Protein AF-A0A1E5Q5H1-F1 (afdb_monomer_lite)

Foldseek 3Di:
DDDDDDDDDDPPPPPPPPDDDQAFLVRLLVVLLVQLLVCLVPVLDPVSNVVSLVVSLVSVVCCVVPPPPPVSLQDADPQQDHSLLSCLLQLSLSSNLSSLVDPVCLVCQQPATPLNAGSLLSLLLNCLLLVCQLAVCLLVDCVSCVSSNSSVSVCVVPVSSVSNNVSSVVSPYDDPLQVSLVVSCVRSVRHDPVLNVCSNVDPRSNVSSNVSSVVSVVVSVVVVVVD

Structure (mmCIF, N/CA/C/O backbone):
data_AF-A0A1E5Q5H1-F1
#
_entry.id   AF-A0A1E5Q5H1-F1
#
loop_
_atom_site.group_PDB
_atom_site.id
_atom_site.type_symbol
_atom_site.label_atom_id
_atom_site.label_alt_id
_atom_site.label_comp_id
_atom_site.label_asym_id
_atom_site.label_entity_id
_atom_site.label_seq_id
_atom_site.pdbx_PDB_ins_code
_atom_site.Cartn_x
_atom_site.Cartn_y
_atom_site.Cartn_z
_atom_site.occupancy
_atom_site.B_iso_or_equiv
_atom_site.auth_seq_id
_atom_site.auth_comp_id
_atom_site.auth_asym_id
_atom_site.auth_atom_id
_atom_site.pdbx_PDB_model_num
ATOM 1 N N . MET A 1 1 ? 83.488 -9.729 -8.420 1.00 44.00 1 MET A N 1
ATOM 2 C CA . MET A 1 1 ? 82.772 -9.866 -9.711 1.00 44.00 1 MET A CA 1
ATOM 3 C C . MET A 1 1 ? 82.188 -11.265 -9.713 1.00 44.00 1 MET A C 1
ATOM 5 O O . MET A 1 1 ? 82.963 -12.197 -9.646 1.00 44.00 1 MET A O 1
ATOM 9 N N . VAL A 1 2 ? 80.885 -11.489 -9.589 1.00 39.38 2 VAL A N 1
ATOM 10 C CA . VAL A 1 2 ? 79.785 -10.956 -10.404 1.00 39.38 2 VAL A CA 1
ATOM 11 C C . VAL A 1 2 ? 78.562 -10.699 -9.509 1.00 39.38 2 VAL A C 1
ATOM 13 O O . VAL A 1 2 ? 78.217 -11.535 -8.680 1.00 39.38 2 VAL A O 1
ATOM 16 N N . LEU A 1 3 ? 77.952 -9.519 -9.666 1.00 38.62 3 LEU A N 1
ATOM 17 C CA . LEU A 1 3 ? 76.656 -9.149 -9.091 1.00 38.62 3 LEU A CA 1
ATOM 18 C C . LEU A 1 3 ? 75.540 -9.953 -9.780 1.00 38.62 3 LEU A C 1
ATOM 20 O O . LEU A 1 3 ? 75.454 -9.930 -11.005 1.00 38.62 3 LEU A O 1
ATOM 24 N N . GLY A 1 4 ? 74.657 -10.582 -9.004 1.00 37.59 4 GLY A N 1
ATOM 25 C CA . GLY A 1 4 ? 73.379 -11.124 -9.476 1.00 37.59 4 GLY A CA 1
ATOM 26 C C . GLY A 1 4 ? 72.229 -10.450 -8.731 1.00 37.59 4 GLY A C 1
ATOM 27 O O . GLY A 1 4 ? 72.140 -10.565 -7.512 1.00 37.59 4 GLY A O 1
ATOM 28 N N . LEU A 1 5 ? 71.412 -9.692 -9.466 1.00 38.53 5 LEU A N 1
ATOM 29 C CA . LEU A 1 5 ? 70.324 -8.844 -8.978 1.00 38.53 5 LEU A CA 1
ATOM 30 C C . LEU A 1 5 ? 69.224 -9.625 -8.237 1.00 38.53 5 LEU A C 1
ATOM 32 O O . LEU A 1 5 ? 68.731 -10.643 -8.717 1.00 38.53 5 LEU A O 1
ATOM 36 N N . ILE A 1 6 ? 68.773 -9.055 -7.119 1.00 41.78 6 ILE A N 1
ATOM 37 C CA . ILE A 1 6 ? 67.544 -9.423 -6.411 1.00 41.78 6 ILE A CA 1
ATOM 38 C C . ILE A 1 6 ? 66.359 -8.796 -7.162 1.00 41.78 6 ILE A C 1
ATOM 40 O O . ILE A 1 6 ? 66.211 -7.575 -7.181 1.00 41.78 6 ILE A O 1
ATOM 44 N N . LEU A 1 7 ? 65.508 -9.622 -7.774 1.00 39.81 7 LEU A N 1
ATOM 45 C CA . LEU A 1 7 ? 64.200 -9.213 -8.293 1.00 39.81 7 LEU A CA 1
ATOM 46 C C . LEU A 1 7 ? 63.165 -9.341 -7.170 1.00 39.81 7 LEU A C 1
ATOM 48 O O . LEU A 1 7 ? 62.700 -10.433 -6.851 1.00 39.81 7 LEU A O 1
ATOM 52 N N . ILE A 1 8 ? 62.826 -8.209 -6.554 1.00 44.19 8 ILE A N 1
ATOM 53 C CA . ILE A 1 8 ? 61.715 -8.091 -5.608 1.00 44.19 8 ILE A CA 1
ATOM 54 C C . ILE A 1 8 ? 60.439 -7.966 -6.448 1.00 44.19 8 ILE A C 1
ATOM 56 O O . ILE A 1 8 ? 60.115 -6.891 -6.948 1.00 44.19 8 ILE A O 1
ATOM 60 N N . GLY A 1 9 ? 59.742 -9.082 -6.659 1.00 39.25 9 GLY A N 1
ATOM 61 C CA . GLY A 1 9 ? 58.407 -9.086 -7.253 1.00 39.25 9 GLY A CA 1
ATOM 62 C C . GLY A 1 9 ? 57.405 -8.494 -6.267 1.00 39.25 9 GLY A C 1
ATOM 63 O O . GLY A 1 9 ? 57.049 -9.135 -5.281 1.00 39.25 9 GLY A O 1
ATOM 64 N N . GLY A 1 10 ? 56.976 -7.257 -6.514 1.00 38.34 10 GLY A N 1
ATOM 65 C CA . GLY A 1 10 ? 55.888 -6.626 -5.779 1.00 38.34 10 GLY A CA 1
ATOM 66 C C . GLY A 1 10 ? 54.567 -7.329 -6.082 1.00 38.34 10 GLY A C 1
ATOM 67 O O . GLY A 1 10 ? 54.053 -7.240 -7.192 1.00 38.34 10 GLY A O 1
ATOM 68 N N . LEU A 1 11 ? 54.003 -8.010 -5.086 1.00 42.09 11 LEU A N 1
ATOM 69 C CA . LEU A 1 11 ? 52.588 -8.371 -5.066 1.00 42.09 11 LEU A CA 1
ATOM 70 C C . LEU A 1 11 ? 51.792 -7.098 -4.759 1.00 42.09 11 LEU A C 1
ATOM 72 O O . LEU A 1 11 ? 51.516 -6.787 -3.601 1.00 42.09 11 LEU A O 1
ATOM 76 N N . SER A 1 12 ? 51.437 -6.336 -5.792 1.00 46.81 12 SER A N 1
ATOM 77 C CA . SER A 1 12 ? 50.371 -5.340 -5.693 1.00 46.81 12 SER A CA 1
ATOM 78 C C . SER A 1 12 ? 49.039 -6.085 -5.634 1.00 46.81 12 SER A C 1
ATOM 80 O O . SER A 1 12 ? 48.390 -6.325 -6.650 1.00 46.81 12 SER A O 1
ATOM 82 N N . GLY A 1 13 ? 48.660 -6.516 -4.432 1.00 43.09 13 GLY A N 1
ATOM 83 C CA . GLY A 1 13 ? 47.292 -6.917 -4.144 1.00 43.09 13 GLY A CA 1
ATOM 84 C C . GLY A 1 13 ? 46.409 -5.677 -4.172 1.00 43.09 13 GLY A C 1
ATOM 85 O O . GLY A 1 13 ? 46.281 -4.989 -3.161 1.00 43.09 13 GLY A O 1
ATOM 86 N N . GLU A 1 14 ? 45.823 -5.369 -5.326 1.00 45.34 14 GLU A N 1
ATOM 87 C CA . GLU A 1 14 ? 44.660 -4.491 -5.381 1.00 45.34 14 GLU A CA 1
ATOM 88 C C . GLU A 1 14 ? 43.537 -5.180 -4.603 1.00 45.34 14 GLU A C 1
ATOM 90 O O . GLU A 1 14 ? 42.917 -6.139 -5.064 1.00 45.34 14 GLU A O 1
ATOM 95 N N . VAL A 1 15 ? 43.292 -4.715 -3.378 1.00 44.41 15 VAL A N 1
ATOM 96 C CA . VAL A 1 15 ? 42.061 -5.026 -2.658 1.00 44.41 15 VAL A CA 1
ATOM 97 C C . VAL A 1 15 ? 40.950 -4.318 -3.420 1.00 44.41 15 VAL A C 1
ATOM 99 O O . VAL A 1 15 ? 40.660 -3.145 -3.187 1.00 44.41 15 VAL A O 1
ATOM 102 N N . GLN A 1 16 ? 40.363 -5.021 -4.384 1.00 46.78 16 GLN A N 1
ATOM 103 C CA . GLN A 1 16 ? 39.146 -4.593 -5.049 1.00 46.78 16 GLN A CA 1
ATOM 104 C C . GLN A 1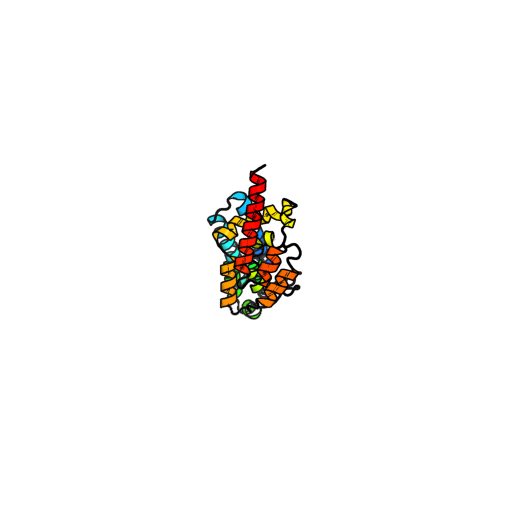 16 ? 38.064 -4.541 -3.967 1.00 46.78 16 GLN A C 1
ATOM 106 O O . GLN A 1 16 ? 37.547 -5.567 -3.522 1.00 46.78 16 GLN A O 1
ATOM 111 N N . ALA A 1 17 ? 37.783 -3.339 -3.464 1.00 49.69 17 ALA A N 1
ATOM 112 C CA . ALA A 1 17 ? 36.656 -3.110 -2.581 1.00 49.69 17 ALA A CA 1
ATOM 113 C C . ALA A 1 17 ? 35.400 -3.507 -3.362 1.00 49.69 17 ALA A C 1
ATOM 115 O O . ALA A 1 17 ? 34.970 -2.780 -4.255 1.00 49.69 17 ALA A O 1
ATOM 116 N N . SER A 1 18 ? 34.858 -4.695 -3.077 1.00 53.53 18 SER A N 1
ATOM 117 C CA . SER A 1 18 ? 33.610 -5.162 -3.673 1.00 53.53 18 SER A CA 1
ATOM 118 C C . SER A 1 18 ? 32.556 -4.089 -3.431 1.00 53.53 18 SER A C 1
ATOM 120 O O . SER A 1 18 ? 32.158 -3.861 -2.285 1.00 53.53 18 SER A O 1
ATOM 122 N N . ALA A 1 19 ? 32.121 -3.413 -4.495 1.00 71.50 19 ALA A N 1
ATOM 123 C CA . ALA A 1 19 ? 31.011 -2.481 -4.413 1.00 71.50 19 ALA A CA 1
ATOM 124 C C . ALA A 1 19 ? 29.821 -3.213 -3.776 1.00 71.50 19 ALA A C 1
ATOM 126 O O . ALA A 1 19 ? 29.546 -4.374 -4.093 1.00 71.50 19 ALA A O 1
ATOM 127 N N . LYS A 1 20 ? 29.154 -2.566 -2.817 1.00 77.12 20 LYS A N 1
ATOM 128 C CA . LYS A 1 20 ? 27.985 -3.155 -2.163 1.00 77.12 20 LYS A CA 1
ATOM 129 C C . LYS A 1 20 ? 26.936 -3.470 -3.242 1.00 77.12 20 LYS A C 1
ATOM 131 O O . LYS A 1 20 ? 26.654 -2.579 -4.045 1.00 77.12 20 LYS A O 1
ATOM 136 N N . PRO A 1 21 ? 26.350 -4.681 -3.264 1.00 87.75 21 PRO A N 1
ATOM 137 C CA . PRO A 1 21 ? 25.367 -5.032 -4.280 1.00 87.75 21 PRO A CA 1
ATOM 138 C C . PRO A 1 21 ? 24.157 -4.095 -4.209 1.00 87.75 21 PRO A C 1
ATOM 140 O O . PRO A 1 21 ? 23.728 -3.698 -3.117 1.00 87.75 21 PRO A O 1
ATOM 143 N N . LEU A 1 22 ? 23.621 -3.743 -5.381 1.00 94.00 22 LEU A N 1
ATOM 144 C CA . LEU A 1 22 ? 22.401 -2.947 -5.495 1.00 94.00 22 LEU A CA 1
ATOM 145 C C . LEU A 1 22 ? 21.226 -3.699 -4.861 1.00 94.00 22 LEU A C 1
ATOM 147 O O . LEU A 1 22 ? 21.114 -4.920 -4.971 1.00 94.00 22 LEU A O 1
ATOM 151 N N . LYS A 1 23 ? 20.343 -2.958 -4.189 1.00 97.12 23 LYS A N 1
ATOM 152 C CA . LYS A 1 23 ? 19.114 -3.521 -3.626 1.00 97.12 23 LYS A CA 1
ATOM 153 C C . LYS A 1 23 ? 18.104 -3.728 -4.747 1.00 97.12 23 LYS A C 1
ATOM 155 O O . LYS A 1 23 ? 17.905 -2.821 -5.548 1.00 97.12 23 LYS A O 1
ATOM 160 N N . THR A 1 24 ? 17.423 -4.868 -4.765 1.00 98.25 24 THR A N 1
ATOM 161 C CA . THR A 1 24 ? 16.320 -5.090 -5.711 1.00 98.25 24 THR A CA 1
ATOM 162 C C . THR A 1 24 ? 15.116 -4.199 -5.372 1.00 98.25 24 THR A C 1
ATOM 164 O O . THR A 1 24 ? 14.965 -3.786 -4.215 1.00 98.25 24 THR A O 1
ATOM 167 N N . PRO A 1 25 ? 14.201 -3.940 -6.322 1.00 98.69 25 PRO A N 1
ATOM 168 C CA . PRO A 1 25 ? 12.981 -3.178 -6.052 1.00 98.69 25 PRO A CA 1
ATOM 169 C C . PRO A 1 25 ? 12.153 -3.719 -4.869 1.00 98.69 25 PRO A C 1
ATOM 171 O O . PRO A 1 25 ? 11.746 -2.936 -4.007 1.00 98.69 25 PRO A O 1
ATOM 174 N N . HIS A 1 26 ? 11.980 -5.044 -4.732 1.00 98.62 26 HIS A N 1
ATOM 175 C CA . HIS A 1 26 ? 11.321 -5.634 -3.550 1.00 98.62 26 HIS A CA 1
ATOM 176 C C . HIS A 1 26 ? 12.056 -5.315 -2.248 1.00 98.62 26 HIS A C 1
ATOM 178 O O . HIS A 1 26 ? 11.421 -4.980 -1.247 1.00 98.62 26 HIS A O 1
ATOM 184 N N . GLN A 1 27 ? 13.391 -5.391 -2.243 1.00 98.56 27 GLN A N 1
ATOM 185 C CA . GLN A 1 27 ? 14.191 -5.074 -1.058 1.00 98.56 27 GLN A CA 1
ATOM 186 C C . GLN A 1 27 ? 14.060 -3.600 -0.669 1.00 98.56 27 GLN A C 1
ATOM 188 O O . GLN A 1 27 ? 13.943 -3.297 0.518 1.00 98.56 27 GLN A O 1
ATOM 193 N N . ILE A 1 28 ? 14.048 -2.691 -1.646 1.00 98.81 28 ILE A N 1
ATOM 194 C CA . ILE A 1 28 ? 13.882 -1.249 -1.426 1.00 98.81 28 ILE A CA 1
ATOM 195 C C . ILE A 1 28 ? 12.523 -0.965 -0.779 1.00 98.81 28 ILE A C 1
ATOM 197 O O . ILE A 1 28 ? 12.462 -0.338 0.281 1.00 98.81 28 ILE A O 1
ATOM 201 N N . ILE A 1 29 ? 11.438 -1.491 -1.355 1.00 98.81 29 ILE A N 1
ATOM 202 C CA . ILE A 1 29 ? 10.073 -1.302 -0.838 1.00 98.81 29 ILE A CA 1
ATOM 203 C C . ILE A 1 29 ? 9.925 -1.918 0.559 1.00 98.81 29 ILE A C 1
ATOM 205 O O . ILE A 1 29 ? 9.383 -1.290 1.475 1.00 98.81 29 ILE A O 1
ATOM 209 N N . GLY A 1 30 ? 10.456 -3.127 0.759 1.00 98.50 30 GLY A N 1
ATOM 210 C CA . GLY A 1 30 ? 10.442 -3.808 2.052 1.00 98.50 30 GLY A CA 1
ATOM 211 C C . GLY A 1 30 ? 11.202 -3.042 3.138 1.00 98.50 30 GLY A C 1
ATOM 212 O O . GLY A 1 30 ? 10.719 -2.930 4.266 1.00 98.50 30 GLY A O 1
ATOM 213 N N . GLN A 1 31 ? 12.362 -2.469 2.807 1.00 98.56 31 GLN A N 1
ATOM 214 C CA . GLN A 1 31 ? 13.139 -1.640 3.733 1.00 98.56 31 GLN A CA 1
ATOM 215 C C . GLN A 1 31 ? 12.442 -0.315 4.042 1.00 98.56 31 GLN A C 1
ATOM 217 O O . GLN A 1 31 ? 12.420 0.088 5.208 1.00 98.56 31 GLN A O 1
ATOM 222 N N . LEU A 1 32 ? 11.825 0.330 3.045 1.00 98.69 32 LEU A N 1
ATOM 223 C CA . LEU A 1 32 ? 11.030 1.538 3.264 1.00 98.69 32 LEU A CA 1
ATOM 224 C C . LEU A 1 32 ? 9.899 1.263 4.258 1.00 98.69 32 LEU A C 1
ATOM 226 O O . LEU A 1 32 ? 9.790 1.975 5.252 1.00 98.69 32 LEU A O 1
ATOM 230 N N . ARG A 1 33 ? 9.130 0.180 4.076 1.00 97.88 33 ARG A N 1
ATOM 231 C CA . ARG A 1 33 ? 8.084 -0.239 5.029 1.00 97.88 33 ARG A CA 1
ATOM 232 C C . ARG A 1 33 ? 8.608 -0.323 6.462 1.00 97.88 33 ARG A C 1
ATOM 234 O O . ARG A 1 33 ? 8.005 0.248 7.368 1.00 97.88 33 ARG A O 1
ATOM 241 N N . LEU A 1 34 ? 9.731 -1.010 6.674 1.00 97.81 34 LEU A N 1
ATOM 242 C CA . LEU A 1 34 ? 10.333 -1.136 8.005 1.00 97.81 34 LEU A CA 1
ATOM 243 C C . LEU A 1 34 ? 10.754 0.225 8.572 1.00 97.81 34 LEU A C 1
ATOM 245 O O . LEU A 1 34 ? 10.557 0.485 9.761 1.00 97.81 34 LEU A O 1
ATOM 249 N N . ARG A 1 35 ? 11.301 1.109 7.730 1.00 98.25 35 ARG A N 1
ATOM 250 C CA . ARG A 1 35 ? 11.726 2.449 8.140 1.00 98.25 35 ARG A CA 1
ATOM 251 C C . ARG A 1 35 ? 10.543 3.334 8.522 1.00 98.25 35 ARG A C 1
ATOM 253 O O . ARG A 1 35 ? 10.630 4.004 9.547 1.00 98.25 35 ARG A O 1
ATOM 260 N N . ILE A 1 36 ? 9.440 3.287 7.774 1.00 98.12 36 ILE A N 1
ATOM 261 C CA . ILE A 1 36 ? 8.193 3.987 8.112 1.00 98.12 36 ILE A CA 1
ATOM 262 C C . ILE A 1 36 ? 7.674 3.522 9.478 1.00 98.12 36 ILE A C 1
ATOM 264 O O . ILE A 1 36 ? 7.416 4.348 10.349 1.00 98.12 36 ILE A O 1
ATOM 268 N N . THR A 1 37 ? 7.597 2.211 9.729 1.00 97.19 37 THR A N 1
ATOM 269 C CA . THR A 1 37 ? 7.191 1.711 11.054 1.00 97.19 37 THR A CA 1
ATOM 270 C C . THR A 1 37 ? 8.139 2.186 12.159 1.00 97.19 37 THR A C 1
ATOM 272 O O . THR A 1 37 ? 7.676 2.560 13.233 1.00 97.19 37 THR A O 1
ATOM 275 N N . ALA A 1 38 ? 9.454 2.193 11.921 1.00 97.94 38 ALA A N 1
ATOM 276 C CA . ALA A 1 38 ? 10.433 2.644 12.909 1.00 97.94 38 ALA A CA 1
ATOM 277 C C . ALA A 1 38 ? 10.287 4.137 13.243 1.00 97.94 38 ALA A C 1
ATOM 279 O O . ALA A 1 38 ? 10.270 4.481 14.419 1.00 97.94 38 ALA A O 1
ATOM 280 N N . ILE A 1 39 ? 10.130 4.999 12.232 1.00 98.25 39 ILE A N 1
ATOM 281 C CA . ILE A 1 39 ? 9.889 6.441 12.412 1.00 98.25 39 ILE A CA 1
ATOM 282 C C . ILE A 1 39 ? 8.598 6.665 13.194 1.00 98.25 39 ILE A C 1
ATOM 284 O O . ILE A 1 39 ? 8.569 7.450 14.134 1.00 98.25 39 ILE A O 1
ATOM 288 N N . GLY A 1 40 ? 7.544 5.928 12.853 1.00 97.38 40 GLY A N 1
ATOM 289 C CA . GLY A 1 40 ? 6.267 5.993 13.549 1.00 97.38 40 GLY A CA 1
ATOM 290 C C . GLY A 1 40 ? 6.330 5.617 15.036 1.00 97.38 40 GLY A C 1
ATOM 291 O O . GLY A 1 40 ? 5.587 6.167 15.842 1.00 97.38 40 GLY A O 1
ATOM 292 N N . LYS A 1 41 ? 7.255 4.726 15.423 1.00 96.44 41 LYS A N 1
ATOM 293 C CA . LYS A 1 41 ? 7.526 4.378 16.832 1.00 96.44 41 LYS A CA 1
ATOM 294 C C . LYS A 1 41 ? 8.386 5.408 17.567 1.00 96.44 41 LYS A C 1
ATOM 296 O O . LYS A 1 41 ? 8.490 5.319 18.787 1.00 96.44 41 LYS A O 1
ATOM 301 N N . THR A 1 42 ? 9.045 6.315 16.850 1.00 96.75 42 THR A N 1
ATOM 302 C CA . THR A 1 42 ? 9.977 7.286 17.430 1.00 96.75 42 THR A CA 1
ATOM 303 C C . THR A 1 42 ? 9.462 8.709 17.269 1.00 96.75 42 THR A C 1
ATOM 305 O O . THR A 1 42 ? 8.814 9.227 18.171 1.00 96.75 42 THR A O 1
ATOM 308 N N . THR A 1 43 ? 9.751 9.358 16.145 1.00 97.06 43 THR A N 1
ATOM 309 C CA . THR A 1 43 ? 9.464 10.780 15.937 1.00 97.06 43 THR A CA 1
ATOM 310 C C . THR A 1 43 ? 8.069 11.017 15.374 1.00 97.06 43 THR A C 1
ATOM 312 O O . THR A 1 43 ? 7.511 12.088 15.591 1.00 97.06 43 THR A O 1
ATOM 315 N N . ALA A 1 44 ? 7.528 10.053 14.617 1.00 96.62 44 ALA A N 1
ATOM 316 C CA . ALA A 1 44 ? 6.305 10.177 13.816 1.00 96.62 44 ALA A CA 1
ATOM 317 C C . ALA A 1 44 ? 6.252 11.463 12.957 1.00 96.62 44 ALA A C 1
ATOM 319 O O . ALA A 1 44 ? 5.176 11.935 12.575 1.00 96.62 44 ALA A O 1
ATOM 320 N N . SER A 1 45 ? 7.424 12.033 12.657 1.00 96.94 45 SER A N 1
ATOM 321 C CA . SER A 1 45 ? 7.569 13.326 12.002 1.00 96.94 45 SER A CA 1
ATOM 322 C C . SER A 1 45 ? 7.346 13.196 10.506 1.00 96.94 45 SER A C 1
ATOM 324 O O . SER A 1 45 ? 7.902 12.302 9.860 1.00 96.94 45 SER A O 1
ATOM 326 N N . ALA A 1 46 ? 6.601 14.148 9.942 1.00 96.12 46 ALA A N 1
ATOM 327 C CA . ALA A 1 46 ? 6.429 14.251 8.504 1.00 96.12 46 ALA A CA 1
ATOM 328 C C . ALA A 1 46 ? 7.797 14.270 7.793 1.00 96.12 46 ALA A C 1
ATOM 330 O O . ALA A 1 46 ? 8.062 13.436 6.931 1.00 96.12 46 ALA A O 1
ATOM 331 N N . ASN A 1 47 ? 8.717 15.121 8.241 1.00 97.56 47 ASN A N 1
ATOM 332 C CA . ASN A 1 47 ? 10.031 15.247 7.619 1.00 97.56 47 ASN A CA 1
ATOM 333 C C . ASN A 1 47 ? 10.803 13.915 7.565 1.00 97.56 47 ASN A C 1
ATOM 335 O O . ASN A 1 47 ? 11.386 13.578 6.538 1.00 97.56 47 ASN A O 1
ATOM 339 N N . ASP A 1 48 ? 10.774 13.118 8.635 1.00 98.19 48 ASP A N 1
ATOM 340 C CA . ASP A 1 48 ? 11.533 11.862 8.682 1.00 98.19 48 ASP A CA 1
ATOM 341 C C . ASP A 1 48 ? 10.968 10.810 7.724 1.00 98.19 48 ASP A C 1
ATOM 343 O O . ASP A 1 48 ? 11.722 10.060 7.095 1.00 98.19 48 ASP A O 1
ATOM 347 N N . PHE A 1 49 ? 9.642 10.768 7.573 1.00 98.12 49 PHE A N 1
ATOM 348 C CA . PHE A 1 49 ? 8.993 9.930 6.569 1.00 98.12 49 PHE A CA 1
ATOM 349 C C . PHE A 1 49 ? 9.362 10.353 5.143 1.00 98.12 49 PHE A C 1
ATOM 351 O O . PHE A 1 49 ? 9.582 9.488 4.289 1.00 98.12 49 PHE A O 1
ATOM 358 N N . ASP A 1 50 ? 9.459 11.657 4.879 1.00 97.56 50 ASP A N 1
ATOM 359 C CA . ASP A 1 50 ? 9.841 12.170 3.561 1.00 97.56 50 ASP A CA 1
ATOM 360 C C . ASP A 1 50 ? 11.303 11.844 3.252 1.00 97.56 50 ASP A C 1
ATOM 362 O O . ASP A 1 50 ? 11.600 11.367 2.158 1.00 97.56 50 ASP A O 1
ATOM 366 N N . VAL A 1 51 ? 12.202 11.990 4.233 1.00 98.44 51 VAL A N 1
ATOM 367 C CA . VAL A 1 51 ? 13.609 11.568 4.123 1.00 98.44 51 VAL A CA 1
ATOM 368 C C . VAL A 1 51 ? 13.708 10.076 3.808 1.00 98.44 51 VAL A C 1
ATOM 370 O O . VAL A 1 51 ? 14.424 9.693 2.885 1.00 98.44 51 VAL A O 1
ATOM 373 N N . ALA A 1 52 ? 12.969 9.222 4.523 1.00 98.50 52 ALA A N 1
ATOM 374 C CA . ALA A 1 52 ? 12.969 7.783 4.260 1.00 98.50 52 ALA A CA 1
ATOM 375 C C . ALA A 1 52 ? 12.427 7.442 2.864 1.00 98.50 52 ALA A C 1
ATOM 377 O O . ALA A 1 52 ? 13.002 6.607 2.167 1.00 98.50 52 ALA A O 1
ATOM 378 N N . THR A 1 53 ? 11.344 8.102 2.448 1.00 98.44 53 THR A N 1
ATOM 379 C CA . THR A 1 53 ? 10.724 7.886 1.134 1.00 98.44 53 THR A CA 1
ATOM 380 C C . THR A 1 53 ? 11.653 8.331 0.007 1.00 98.44 53 THR A C 1
ATOM 382 O O . THR A 1 53 ? 11.811 7.607 -0.972 1.00 98.44 53 THR A O 1
ATOM 385 N N . ASN A 1 54 ? 12.306 9.486 0.148 1.00 98.56 54 ASN A N 1
ATOM 386 C CA . ASN A 1 54 ? 13.251 9.987 -0.846 1.00 98.56 54 ASN A CA 1
ATOM 387 C C . ASN A 1 54 ? 14.497 9.094 -0.930 1.00 98.56 54 ASN A C 1
ATOM 389 O O . ASN A 1 54 ? 14.922 8.774 -2.030 1.00 98.56 54 ASN A O 1
ATOM 393 N N . ALA A 1 55 ? 15.012 8.591 0.197 1.00 98.62 55 ALA A N 1
ATOM 394 C CA . ALA A 1 55 ? 16.125 7.640 0.181 1.00 98.62 55 ALA A CA 1
ATOM 395 C C . ALA A 1 55 ? 15.774 6.334 -0.559 1.00 98.62 55 ALA A C 1
ATOM 397 O O . ALA A 1 55 ? 16.581 5.817 -1.325 1.00 98.62 55 ALA A O 1
ATOM 398 N N . ALA A 1 56 ? 14.558 5.810 -0.372 1.00 98.81 56 ALA A N 1
ATOM 399 C CA . ALA A 1 56 ? 14.089 4.643 -1.119 1.00 98.81 56 ALA A CA 1
ATOM 400 C C . ALA A 1 56 ? 13.904 4.943 -2.618 1.00 98.81 56 ALA A C 1
ATOM 402 O O . ALA A 1 56 ? 14.203 4.097 -3.459 1.00 98.81 56 ALA A O 1
ATOM 403 N N . LEU A 1 57 ? 13.437 6.146 -2.960 1.00 98.75 57 LEU A N 1
ATOM 404 C CA . LEU A 1 57 ? 13.331 6.597 -4.346 1.00 98.75 57 LEU A CA 1
ATOM 405 C C . LEU A 1 57 ? 14.713 6.717 -5.007 1.00 98.75 57 LEU A C 1
ATOM 407 O O . LEU A 1 57 ? 14.876 6.301 -6.151 1.00 98.75 57 LEU A O 1
ATOM 411 N N . ASP A 1 58 ? 15.707 7.235 -4.289 1.00 98.69 58 ASP A N 1
ATOM 412 C CA . ASP A 1 58 ? 17.086 7.340 -4.769 1.00 98.69 58 ASP A CA 1
ATOM 413 C C . ASP A 1 58 ? 17.713 5.958 -4.981 1.00 98.69 58 ASP A C 1
ATOM 415 O O . ASP A 1 58 ? 18.348 5.727 -6.011 1.00 98.69 58 ASP A O 1
ATOM 419 N N . ASP A 1 59 ? 17.475 5.012 -4.065 1.00 98.56 59 ASP A N 1
ATOM 420 C CA . ASP A 1 59 ? 17.888 3.615 -4.231 1.00 98.56 59 ASP A CA 1
ATOM 421 C C . ASP A 1 59 ? 17.236 2.979 -5.475 1.00 98.56 59 ASP A C 1
ATOM 423 O O . ASP A 1 59 ? 17.906 2.264 -6.222 1.00 98.56 59 ASP A O 1
ATOM 427 N N . LEU A 1 60 ? 15.951 3.253 -5.738 1.00 98.81 60 LEU A N 1
ATOM 428 C CA . LEU A 1 60 ? 15.251 2.728 -6.917 1.00 98.81 60 LEU A CA 1
ATOM 429 C C . LEU A 1 60 ? 15.788 3.342 -8.214 1.00 98.81 60 LEU A C 1
ATOM 431 O O . LEU A 1 60 ? 16.059 2.620 -9.171 1.00 98.81 60 LEU A O 1
ATOM 435 N N . LYS A 1 61 ? 16.008 4.657 -8.244 1.00 98.69 61 LYS A N 1
ATOM 436 C CA . LYS A 1 61 ? 16.632 5.342 -9.386 1.00 98.69 61 LYS A CA 1
ATOM 437 C C . LYS A 1 61 ? 18.048 4.841 -9.640 1.00 98.69 61 LYS A C 1
ATOM 439 O O . LYS A 1 61 ? 18.457 4.689 -10.791 1.00 98.69 61 LYS A O 1
ATOM 444 N N . LEU A 1 62 ? 18.799 4.564 -8.573 1.00 98.38 62 LEU A N 1
ATOM 445 C CA . LEU A 1 62 ? 20.115 3.947 -8.668 1.00 98.38 62 LEU A CA 1
ATOM 446 C C . LEU A 1 62 ? 20.026 2.540 -9.264 1.00 98.38 62 LEU A C 1
ATOM 448 O O . LEU A 1 62 ? 20.824 2.220 -10.140 1.00 98.38 62 LEU A O 1
ATOM 452 N N . PHE A 1 63 ? 19.058 1.728 -8.835 1.00 98.44 63 PHE A N 1
ATOM 453 C CA . PHE A 1 63 ? 18.816 0.415 -9.427 1.00 98.44 63 PHE A CA 1
ATOM 454 C C . PHE A 1 63 ? 18.524 0.529 -10.928 1.00 98.44 63 PHE A C 1
ATOM 456 O O . PHE A 1 63 ? 19.219 -0.083 -11.730 1.00 98.44 63 PHE A O 1
ATOM 463 N N . ILE A 1 64 ? 17.569 1.375 -11.319 1.00 98.31 64 ILE A N 1
ATOM 464 C CA . ILE A 1 64 ? 17.152 1.556 -12.720 1.00 98.31 64 ILE A CA 1
ATOM 465 C C . ILE A 1 64 ? 18.317 1.989 -13.623 1.00 98.31 64 ILE A C 1
ATOM 467 O O . ILE A 1 64 ? 18.409 1.543 -14.761 1.00 98.31 64 ILE A O 1
ATOM 471 N N . ARG A 1 65 ? 19.215 2.859 -13.141 1.00 97.56 65 ARG A N 1
ATOM 472 C CA . ARG A 1 65 ? 20.312 3.396 -13.968 1.00 97.56 65 ARG A CA 1
ATOM 473 C C . ARG A 1 65 ? 21.569 2.523 -14.013 1.00 97.56 65 ARG A C 1
ATOM 475 O O . ARG A 1 65 ? 22.397 2.740 -14.890 1.00 97.56 65 ARG A O 1
ATOM 482 N N . ALA A 1 66 ? 21.775 1.655 -13.020 1.00 97.19 66 ALA A N 1
ATOM 483 C CA . ALA A 1 66 ? 23.059 0.978 -12.801 1.00 97.19 66 ALA A CA 1
ATOM 484 C C . ALA A 1 66 ? 22.963 -0.548 -12.672 1.00 97.19 66 ALA A C 1
ATOM 486 O O . ALA A 1 66 ? 23.999 -1.200 -12.573 1.00 97.19 66 ALA A O 1
ATOM 487 N N . SER A 1 67 ? 21.757 -1.115 -12.620 1.00 96.56 67 SER A N 1
ATOM 488 C CA . SER A 1 67 ? 21.554 -2.562 -12.597 1.00 96.56 67 SER A CA 1
ATOM 489 C C . SER A 1 67 ? 21.539 -3.130 -14.013 1.00 96.56 67 SER A C 1
ATOM 491 O O . SER A 1 67 ? 20.821 -2.623 -14.872 1.00 96.56 67 SER A O 1
ATOM 493 N N . ASP A 1 68 ? 22.247 -4.240 -14.218 1.00 95.81 68 ASP A N 1
ATOM 494 C CA . ASP A 1 68 ? 22.130 -5.061 -15.430 1.00 95.81 68 ASP A CA 1
ATOM 495 C C . ASP A 1 68 ? 20.884 -5.981 -15.396 1.00 95.81 68 ASP A C 1
ATOM 497 O O . ASP A 1 68 ? 20.525 -6.587 -16.401 1.00 95.81 68 ASP A O 1
ATOM 501 N N . ASP A 1 69 ? 20.195 -6.079 -14.250 1.00 96.62 69 ASP A N 1
ATOM 502 C CA . ASP A 1 69 ? 18.989 -6.897 -14.042 1.00 96.62 69 ASP A CA 1
ATOM 503 C C . ASP A 1 69 ? 17.726 -6.022 -13.969 1.00 96.62 69 ASP A C 1
ATOM 505 O O . ASP A 1 69 ? 17.130 -5.833 -12.906 1.00 96.62 69 ASP A O 1
ATOM 509 N N . LEU A 1 70 ? 17.310 -5.442 -15.097 1.00 97.19 70 LEU A N 1
ATOM 510 C CA . LEU A 1 70 ? 16.075 -4.645 -15.151 1.00 97.19 70 LEU A CA 1
ATOM 511 C C . LEU A 1 70 ? 14.797 -5.499 -15.119 1.00 97.19 70 LEU A C 1
ATOM 513 O O . LEU A 1 70 ? 13.725 -4.973 -14.819 1.00 97.19 70 LEU A O 1
ATOM 517 N N . GLU A 1 71 ? 14.888 -6.813 -15.343 1.00 97.50 71 GLU A N 1
ATOM 518 C CA . GLU A 1 71 ? 13.755 -7.735 -15.173 1.00 97.50 71 GLU A CA 1
ATOM 519 C C . GLU A 1 71 ? 13.261 -7.773 -13.721 1.00 97.50 71 GLU A C 1
ATOM 521 O O . GLU A 1 71 ? 12.085 -8.027 -13.460 1.00 97.50 71 GLU A O 1
ATOM 526 N N . ALA A 1 72 ? 14.118 -7.445 -12.750 1.00 98.19 72 ALA A N 1
ATOM 527 C CA . ALA A 1 72 ? 13.715 -7.318 -11.352 1.00 98.19 72 ALA A CA 1
ATOM 528 C C . ALA A 1 72 ? 12.635 -6.242 -11.103 1.00 98.19 72 ALA A C 1
ATOM 530 O O . ALA A 1 72 ? 12.026 -6.244 -10.034 1.00 98.19 72 ALA A O 1
ATOM 531 N N . LEU A 1 73 ? 12.380 -5.330 -12.052 1.00 98.62 73 LEU A N 1
ATOM 532 C CA . LEU A 1 73 ? 11.295 -4.342 -11.967 1.00 98.62 73 LEU A CA 1
ATOM 533 C C . LEU A 1 73 ? 9.900 -4.962 -12.135 1.00 98.62 73 LEU A C 1
ATOM 535 O O . LEU A 1 73 ? 8.927 -4.391 -11.646 1.00 98.62 73 LEU A O 1
ATOM 539 N N . THR A 1 74 ? 9.800 -6.116 -12.798 1.00 98.62 74 THR A N 1
ATOM 540 C CA . THR A 1 74 ? 8.535 -6.830 -13.051 1.00 98.62 74 THR A CA 1
ATOM 541 C C . THR A 1 74 ? 8.523 -8.249 -12.488 1.00 98.62 74 THR A C 1
ATOM 543 O O . THR A 1 74 ? 7.469 -8.878 -12.442 1.00 98.62 74 THR A O 1
ATOM 546 N N . ARG A 1 75 ? 9.665 -8.761 -12.013 1.00 98.25 75 ARG A N 1
ATOM 547 C CA . ARG A 1 75 ? 9.772 -10.094 -11.410 1.00 98.25 75 ARG A CA 1
ATOM 548 C C . ARG A 1 75 ? 8.761 -10.272 -10.276 1.00 98.25 75 ARG A C 1
ATOM 550 O O . ARG A 1 75 ? 8.632 -9.415 -9.406 1.00 98.25 75 ARG A O 1
ATOM 557 N N . LYS A 1 76 ? 8.069 -11.406 -10.263 1.00 98.50 76 LYS A N 1
ATOM 558 C CA . LYS A 1 76 ? 7.182 -11.793 -9.163 1.00 98.50 76 LYS A CA 1
ATOM 559 C C . LYS A 1 76 ? 7.982 -12.413 -8.021 1.00 98.50 76 LYS A C 1
ATOM 561 O O . LYS A 1 76 ? 8.988 -13.079 -8.261 1.00 98.50 76 LYS A O 1
ATOM 566 N N . ASP A 1 77 ? 7.552 -12.164 -6.791 1.00 98.12 77 ASP A N 1
ATOM 567 C CA . ASP A 1 77 ? 8.025 -12.905 -5.622 1.00 98.12 77 ASP A CA 1
ATOM 568 C C . ASP A 1 77 ? 7.221 -14.199 -5.407 1.00 98.12 77 ASP A C 1
ATOM 570 O O . ASP A 1 77 ? 6.378 -14.561 -6.228 1.00 98.12 77 ASP A O 1
ATOM 574 N N . ASP A 1 78 ? 7.467 -14.880 -4.286 1.00 98.00 78 ASP A N 1
ATOM 575 C CA . ASP A 1 78 ? 6.827 -16.155 -3.929 1.00 98.00 78 ASP A CA 1
ATOM 576 C C . ASP A 1 78 ? 5.306 -16.058 -3.687 1.00 98.00 78 ASP A C 1
ATOM 578 O O . ASP A 1 78 ? 4.653 -17.082 -3.502 1.00 98.00 78 ASP A O 1
ATOM 582 N N . TRP A 1 79 ? 4.739 -14.846 -3.653 1.00 96.94 79 TRP A N 1
ATOM 583 C CA . TRP A 1 79 ? 3.293 -14.605 -3.580 1.00 96.94 79 TRP A CA 1
ATOM 584 C C . TRP A 1 79 ? 2.722 -14.086 -4.906 1.00 96.94 79 TRP A C 1
ATOM 586 O O . TRP A 1 79 ? 1.608 -13.553 -4.935 1.00 96.94 79 TRP A O 1
ATOM 596 N N . GLY A 1 80 ? 3.503 -14.146 -5.985 1.00 98.25 80 GLY A N 1
ATOM 597 C CA . GLY A 1 80 ? 3.117 -13.635 -7.292 1.00 98.25 80 GLY A CA 1
ATOM 598 C C . GLY A 1 80 ? 3.176 -12.110 -7.395 1.00 98.25 80 GLY A C 1
ATOM 599 O O . GLY A 1 80 ? 2.685 -11.549 -8.375 1.00 98.25 80 GLY A O 1
ATOM 600 N N . LYS A 1 81 ? 3.745 -11.403 -6.410 1.00 98.50 81 LYS A N 1
ATOM 601 C CA . LYS A 1 81 ? 3.720 -9.935 -6.362 1.00 98.50 81 LYS A CA 1
ATOM 602 C C . LYS A 1 81 ? 4.920 -9.336 -7.071 1.00 98.50 81 LYS A C 1
ATOM 604 O O . LYS A 1 81 ? 6.075 -9.586 -6.720 1.00 98.50 81 LYS A O 1
ATOM 609 N N . THR A 1 82 ? 4.639 -8.454 -8.019 1.00 98.69 82 THR A N 1
ATOM 610 C CA . THR A 1 82 ? 5.641 -7.560 -8.604 1.00 98.69 82 THR A CA 1
ATOM 611 C C . THR A 1 82 ? 6.014 -6.447 -7.609 1.00 98.69 82 THR A C 1
ATOM 613 O O . THR A 1 82 ? 5.282 -6.196 -6.638 1.00 98.69 82 THR A O 1
ATOM 616 N N . PRO A 1 83 ? 7.108 -5.703 -7.843 1.00 98.81 83 PRO A N 1
ATOM 617 C CA . PRO A 1 83 ? 7.397 -4.486 -7.088 1.00 98.81 83 PRO A CA 1
ATOM 618 C C . PRO A 1 83 ? 6.239 -3.479 -7.113 1.00 98.81 83 PRO A C 1
ATOM 620 O O . PRO A 1 83 ? 5.968 -2.838 -6.099 1.00 98.81 83 PRO A O 1
ATOM 623 N N . LEU A 1 84 ? 5.507 -3.377 -8.231 1.00 98.88 84 LEU A N 1
ATOM 624 C CA . LEU A 1 84 ? 4.345 -2.494 -8.340 1.00 98.88 84 LEU A CA 1
ATOM 625 C C . LEU A 1 84 ? 3.208 -2.939 -7.406 1.00 98.88 84 LEU A C 1
ATOM 627 O O . LEU A 1 84 ? 2.615 -2.089 -6.740 1.00 98.88 84 LEU A O 1
ATOM 631 N N . ASN A 1 85 ? 2.953 -4.250 -7.273 1.00 98.69 85 ASN A N 1
ATOM 632 C CA . ASN A 1 85 ? 1.982 -4.767 -6.297 1.00 98.69 85 ASN A CA 1
ATOM 633 C C . ASN A 1 85 ? 2.372 -4.362 -4.867 1.00 98.69 85 ASN A C 1
ATOM 635 O O . ASN A 1 85 ? 1.520 -3.898 -4.114 1.00 98.69 85 ASN A O 1
ATOM 639 N N . HIS A 1 86 ? 3.649 -4.493 -4.486 1.00 98.75 86 HIS A N 1
ATOM 640 C CA . HIS A 1 86 ? 4.115 -4.104 -3.145 1.00 98.75 86 HIS A CA 1
ATOM 641 C C . HIS A 1 86 ? 4.047 -2.598 -2.900 1.00 98.75 86 HIS A C 1
ATOM 643 O O . HIS A 1 86 ? 3.607 -2.172 -1.832 1.00 98.75 86 HIS A O 1
ATOM 649 N N . ALA A 1 87 ? 4.459 -1.784 -3.873 1.00 98.81 87 ALA A N 1
ATOM 650 C CA . ALA A 1 87 ? 4.383 -0.330 -3.765 1.00 98.81 87 ALA A CA 1
ATOM 651 C C . ALA A 1 87 ? 2.927 0.136 -3.611 1.00 98.81 87 ALA A C 1
ATOM 653 O O . ALA A 1 87 ? 2.641 0.958 -2.740 1.00 98.81 87 ALA A O 1
ATOM 654 N N . ALA A 1 88 ? 2.001 -0.446 -4.379 1.00 98.88 88 ALA A N 1
ATOM 655 C CA . ALA A 1 88 ? 0.572 -0.171 -4.282 1.00 98.88 88 ALA A CA 1
ATOM 656 C C . ALA A 1 88 ? -0.050 -0.667 -2.964 1.00 98.88 88 ALA A C 1
ATOM 658 O O . ALA A 1 88 ? -0.784 0.079 -2.318 1.00 98.88 88 ALA A O 1
ATOM 659 N N . TYR A 1 89 ? 0.300 -1.878 -2.512 1.00 98.56 89 TYR A N 1
ATOM 660 C CA . TYR A 1 89 ? -0.120 -2.440 -1.217 1.00 98.56 89 TYR A CA 1
ATOM 661 C C . TYR A 1 89 ? 0.284 -1.561 -0.033 1.00 98.56 89 TYR A C 1
ATOM 663 O O . TYR A 1 89 ? -0.445 -1.467 0.952 1.00 98.56 89 TYR A O 1
ATOM 671 N N . MET A 1 90 ? 1.443 -0.911 -0.130 1.00 98.12 90 MET A N 1
ATOM 672 C CA . MET A 1 90 ? 1.943 0.018 0.880 1.00 98.12 90 MET A CA 1
ATOM 673 C C . MET A 1 90 ? 1.500 1.469 0.650 1.00 98.12 90 MET A C 1
ATOM 675 O O . MET A 1 90 ? 1.757 2.319 1.499 1.00 98.12 90 MET A O 1
ATOM 679 N N . GLY A 1 91 ? 0.861 1.772 -0.482 1.00 98.19 91 GLY A N 1
ATOM 680 C CA . GLY A 1 91 ? 0.467 3.125 -0.864 1.00 98.19 91 GLY A CA 1
ATOM 681 C C . GLY A 1 91 ? 1.645 4.047 -1.179 1.00 98.19 91 GLY A C 1
ATOM 682 O O . GLY A 1 91 ? 1.485 5.253 -1.119 1.00 98.19 91 GLY A O 1
ATOM 683 N N . PHE A 1 92 ? 2.838 3.535 -1.492 1.00 98.56 92 PHE A N 1
ATOM 684 C CA . PHE A 1 92 ? 4.029 4.355 -1.747 1.00 98.56 92 PHE A CA 1
ATOM 685 C C . PHE A 1 92 ? 3.963 5.052 -3.116 1.00 98.56 92 PHE A C 1
ATOM 687 O O . PHE A 1 92 ? 4.689 4.687 -4.039 1.00 98.56 92 PHE A O 1
ATOM 694 N N . SER A 1 93 ? 3.110 6.073 -3.240 1.00 98.31 93 SER A N 1
ATOM 695 C CA . SER A 1 93 ? 2.793 6.801 -4.481 1.00 98.31 93 SER A CA 1
ATOM 696 C C . SER A 1 93 ? 4.027 7.234 -5.277 1.00 98.31 93 SER A C 1
ATOM 698 O O . SER A 1 93 ? 4.120 6.949 -6.465 1.00 98.31 93 SER A O 1
ATOM 700 N N . LYS A 1 94 ? 5.041 7.818 -4.625 1.00 98.50 94 LYS A N 1
ATOM 701 C CA . LYS A 1 94 ? 6.308 8.200 -5.282 1.00 98.50 94 LYS A CA 1
ATOM 702 C C . LYS A 1 94 ? 7.050 7.017 -5.916 1.00 98.50 94 LYS A C 1
ATOM 704 O O . LYS A 1 94 ? 7.651 7.168 -6.974 1.00 98.50 94 LYS A O 1
ATOM 709 N N . ILE A 1 95 ? 7.014 5.851 -5.272 1.00 98.88 95 ILE A N 1
ATOM 710 C CA . ILE A 1 95 ? 7.632 4.624 -5.787 1.00 98.88 95 ILE A CA 1
ATOM 711 C C . ILE A 1 95 ? 6.782 4.046 -6.924 1.00 98.88 95 ILE A C 1
ATOM 713 O O . ILE A 1 95 ? 7.339 3.622 -7.930 1.00 98.88 95 ILE A O 1
ATOM 717 N N . VAL A 1 96 ? 5.448 4.087 -6.805 1.00 98.88 96 VAL A N 1
ATOM 718 C CA . VAL A 1 96 ? 4.514 3.717 -7.885 1.00 98.88 96 VAL A CA 1
ATOM 719 C C . VAL A 1 96 ? 4.791 4.548 -9.142 1.00 98.88 96 VAL A C 1
ATOM 721 O O . VAL A 1 96 ? 4.964 3.976 -10.214 1.00 98.88 96 VAL A O 1
ATOM 724 N N . THR A 1 97 ? 4.916 5.872 -9.011 1.00 98.81 97 THR A N 1
ATOM 725 C CA . THR A 1 97 ? 5.246 6.776 -10.124 1.00 98.81 97 THR A CA 1
ATOM 726 C C . THR A 1 97 ? 6.569 6.413 -10.792 1.00 98.81 97 THR A C 1
ATOM 728 O O . THR A 1 97 ? 6.627 6.314 -12.015 1.00 98.81 97 THR A O 1
ATOM 731 N N . GLU A 1 98 ? 7.630 6.197 -10.011 1.00 98.88 98 GLU A N 1
ATOM 732 C CA . GLU A 1 98 ? 8.954 5.876 -10.559 1.00 98.88 98 GLU A CA 1
ATOM 733 C C . GLU A 1 98 ? 8.970 4.515 -11.268 1.00 98.88 98 GLU A C 1
ATOM 735 O O . GLU A 1 98 ? 9.533 4.388 -12.353 1.00 98.88 98 GLU A O 1
ATOM 740 N N . LEU A 1 99 ? 8.305 3.503 -10.698 1.00 98.88 99 LEU A N 1
ATOM 741 C CA . LEU A 1 99 ? 8.158 2.195 -11.337 1.00 98.88 99 LEU A CA 1
ATOM 742 C C . LEU A 1 99 ? 7.393 2.313 -12.660 1.00 98.88 99 LEU A C 1
ATOM 744 O O . LEU A 1 99 ? 7.852 1.806 -13.679 1.00 98.88 99 LEU A O 1
ATOM 748 N N . LEU A 1 100 ? 6.267 3.033 -12.675 1.00 98.81 100 LEU A N 1
ATOM 749 C CA . LEU A 1 100 ? 5.466 3.246 -13.882 1.00 98.81 100 LEU A CA 1
ATOM 750 C C . LEU A 1 100 ? 6.171 4.107 -14.933 1.00 98.81 100 LEU A C 1
ATOM 752 O O . LEU A 1 100 ? 5.721 4.131 -16.072 1.00 98.81 100 LEU A O 1
ATOM 756 N N . ALA A 1 101 ? 7.271 4.794 -14.624 1.00 98.50 101 ALA A N 1
ATOM 757 C CA . ALA A 1 101 ? 8.078 5.443 -15.656 1.00 98.50 101 ALA A CA 1
ATOM 758 C C . ALA A 1 101 ? 8.760 4.421 -16.589 1.00 98.50 101 ALA A C 1
ATOM 760 O O . ALA A 1 101 ? 9.129 4.766 -17.712 1.00 98.50 101 ALA A O 1
ATOM 761 N N . GLN A 1 102 ? 8.890 3.163 -16.155 1.00 98.62 102 GLN A N 1
ATOM 762 C CA . GLN A 1 102 ? 9.536 2.097 -16.912 1.00 98.62 102 GLN A CA 1
ATOM 763 C C . GLN A 1 102 ? 8.536 1.405 -17.856 1.00 98.62 102 GLN A C 1
ATOM 765 O O . GLN A 1 102 ? 7.501 0.912 -17.397 1.00 98.62 102 GLN A O 1
ATOM 770 N N . PRO A 1 103 ? 8.823 1.314 -19.172 1.00 98.12 103 PRO A N 1
ATOM 771 C CA . PRO A 1 103 ? 7.901 0.713 -20.137 1.00 98.12 103 PRO A CA 1
ATOM 772 C C . PRO A 1 103 ? 7.496 -0.728 -19.809 1.00 98.12 103 PRO A C 1
ATOM 774 O O . PRO A 1 103 ? 6.330 -1.076 -19.970 1.00 98.12 103 PRO A O 1
ATOM 777 N N . SER A 1 104 ? 8.427 -1.550 -19.311 1.00 98.00 104 SER A N 1
ATOM 778 C CA . SER A 1 104 ? 8.146 -2.936 -18.912 1.00 98.00 104 SER A CA 1
ATOM 779 C C . SER A 1 104 ? 7.095 -3.013 -17.805 1.00 98.00 104 SER A C 1
ATOM 781 O O . SER A 1 104 ? 6.173 -3.816 -17.896 1.00 98.00 104 SER A O 1
ATOM 783 N N . VAL A 1 105 ? 7.181 -2.124 -16.812 1.00 98.69 105 VAL A N 1
ATOM 784 C CA . VAL A 1 105 ? 6.220 -2.045 -15.707 1.00 98.69 105 VAL A CA 1
ATOM 785 C C . VAL A 1 105 ? 4.860 -1.547 -16.191 1.00 98.69 105 VAL A C 1
ATOM 787 O O . VAL A 1 105 ? 3.838 -2.069 -15.752 1.00 98.69 105 VAL A O 1
ATOM 790 N N . LYS A 1 106 ? 4.818 -0.573 -17.116 1.00 98.38 106 LYS A N 1
ATOM 791 C CA . LYS A 1 106 ? 3.549 -0.143 -17.729 1.00 98.38 106 LYS A CA 1
ATOM 792 C C . LYS A 1 106 ? 2.867 -1.289 -18.467 1.00 98.38 106 LYS A C 1
ATOM 794 O O . LYS A 1 106 ? 1.663 -1.436 -18.359 1.00 98.38 106 LYS A O 1
ATOM 799 N N . ILE A 1 107 ? 3.606 -2.116 -19.201 1.00 97.88 107 ILE A N 1
ATOM 800 C CA . ILE A 1 107 ? 3.011 -3.245 -19.933 1.00 97.88 107 ILE A CA 1
ATOM 801 C C . ILE A 1 107 ? 2.375 -4.258 -18.967 1.00 97.88 107 ILE A C 1
ATOM 803 O O . ILE A 1 107 ? 1.310 -4.794 -19.260 1.00 97.88 107 ILE A O 1
ATOM 807 N N . SER A 1 108 ? 2.981 -4.476 -17.798 1.00 96.69 108 SER A N 1
ATOM 808 C CA . SER A 1 108 ? 2.507 -5.422 -16.782 1.00 96.69 108 SER A CA 1
ATOM 809 C C . SER A 1 108 ? 1.633 -4.784 -15.689 1.00 96.69 108 SER A C 1
ATOM 811 O O . SER A 1 108 ? 1.457 -5.376 -14.625 1.00 96.69 108 SER A O 1
ATOM 813 N N . LEU A 1 109 ? 1.103 -3.569 -15.887 1.00 97.31 109 LEU A N 1
ATOM 814 C CA . LEU A 1 109 ? 0.513 -2.778 -14.793 1.00 97.31 109 LEU A CA 1
ATOM 815 C C . LEU A 1 109 ? -0.761 -3.397 -14.178 1.00 97.31 109 LEU A C 1
ATOM 817 O O . LEU A 1 109 ? -1.084 -3.128 -13.021 1.00 97.31 109 LEU A O 1
ATOM 821 N N . ASN A 1 110 ? -1.449 -4.253 -14.942 1.00 98.19 110 ASN A N 1
ATOM 822 C CA . ASN A 1 110 ? -2.651 -4.982 -14.528 1.00 98.19 110 ASN A CA 1
ATOM 823 C C . ASN A 1 110 ? -2.356 -6.426 -14.088 1.00 98.19 110 ASN A C 1
ATOM 825 O O . ASN A 1 110 ? -3.293 -7.170 -13.798 1.00 98.19 110 ASN A O 1
ATOM 829 N N . GLU A 1 111 ? -1.087 -6.851 -14.033 1.00 96.06 111 GLU A N 1
ATOM 830 C CA . GLU A 1 111 ? -0.765 -8.219 -13.632 1.00 96.06 111 GLU A CA 1
ATOM 831 C C . GLU A 1 111 ? -1.206 -8.493 -12.184 1.00 96.06 111 GLU A C 1
ATOM 833 O O . GLU A 1 111 ? -0.779 -7.799 -11.251 1.00 96.06 111 GLU A O 1
ATOM 838 N N . PRO A 1 112 ? -2.056 -9.512 -11.967 1.00 97.44 112 PRO A N 1
ATOM 839 C CA . PRO A 1 112 ? -2.444 -9.897 -10.628 1.00 97.44 112 PRO A CA 1
ATOM 840 C C . PRO A 1 112 ? -1.349 -10.727 -9.954 1.00 97.44 112 PRO A C 1
ATOM 842 O O . PRO A 1 112 ? -0.534 -11.396 -10.607 1.00 97.44 112 PRO A O 1
ATOM 845 N N . ASP A 1 113 ? -1.387 -10.711 -8.627 1.00 97.31 113 ASP A N 1
ATOM 846 C CA . ASP A 1 113 ? -0.681 -11.685 -7.803 1.00 97.31 113 ASP A CA 1
ATOM 847 C C . ASP A 1 113 ? -1.395 -13.050 -7.772 1.00 97.31 113 ASP A C 1
ATOM 849 O O . ASP A 1 113 ? -2.415 -13.253 -8.441 1.00 97.31 113 ASP A O 1
ATOM 853 N N . ASP A 1 114 ? -0.873 -13.995 -6.987 1.00 97.31 114 ASP A N 1
ATOM 854 C CA . ASP A 1 114 ? -1.373 -15.379 -6.958 1.00 97.31 114 ASP A CA 1
ATOM 855 C C . ASP A 1 114 ? -2.812 -15.513 -6.431 1.00 97.31 114 ASP A C 1
ATOM 857 O O . ASP A 1 114 ? -3.467 -16.531 -6.657 1.00 97.31 114 ASP A O 1
ATOM 861 N N . VAL A 1 115 ? -3.334 -14.488 -5.749 1.00 94.50 115 VAL A N 1
ATOM 862 C CA . VAL A 1 115 ? -4.727 -14.434 -5.270 1.00 94.50 115 VAL A CA 1
ATOM 863 C C . VAL A 1 115 ? -5.612 -13.538 -6.143 1.00 94.50 115 VAL A C 1
ATOM 865 O O . VAL A 1 115 ? -6.752 -13.228 -5.787 1.00 94.50 115 VAL A O 1
ATOM 868 N N . GLY A 1 116 ? -5.119 -13.137 -7.316 1.00 96.12 116 GLY A N 1
ATOM 869 C CA . GLY A 1 116 ? -5.878 -12.381 -8.306 1.00 96.12 116 GLY A CA 1
ATOM 870 C C . GLY A 1 116 ? -5.927 -10.873 -8.049 1.00 96.12 116 GLY A C 1
ATOM 871 O O . GLY A 1 116 ? -6.700 -10.180 -8.720 1.00 96.12 116 GLY A O 1
ATOM 872 N N . VAL A 1 117 ? -5.175 -10.347 -7.078 1.00 97.81 117 VAL A N 1
ATOM 873 C CA . VAL A 1 117 ? -5.226 -8.934 -6.676 1.00 97.81 117 VAL A CA 1
ATOM 874 C C . VAL A 1 117 ? -4.244 -8.120 -7.517 1.00 97.81 117 VAL A C 1
ATOM 876 O O . VAL A 1 117 ? -3.048 -8.407 -7.571 1.00 97.81 117 VAL A O 1
ATOM 879 N N . THR A 1 118 ? -4.753 -7.084 -8.184 1.00 98.44 118 THR A N 1
ATOM 880 C CA . THR A 1 118 ? -3.950 -6.175 -9.013 1.00 98.44 118 THR A CA 1
ATOM 881 C C . THR A 1 118 ? -3.352 -5.046 -8.166 1.00 98.44 118 THR A C 1
ATOM 883 O O . THR A 1 118 ? -3.825 -4.785 -7.050 1.00 98.44 118 THR A O 1
ATOM 886 N N . PRO A 1 119 ? -2.339 -4.317 -8.672 1.00 98.69 119 PRO A N 1
ATOM 887 C CA . PRO A 1 119 ? -1.849 -3.116 -8.005 1.00 98.69 119 PRO A CA 1
ATOM 888 C C . PRO A 1 119 ? -2.965 -2.099 -7.725 1.00 98.69 119 PRO A C 1
ATOM 890 O O . PRO A 1 119 ? -3.038 -1.563 -6.621 1.00 98.69 119 PRO A O 1
ATOM 893 N N . TRP A 1 120 ? -3.890 -1.880 -8.667 1.00 98.81 120 TRP A N 1
ATOM 894 C CA . TRP A 1 120 ? -5.008 -0.956 -8.454 1.00 98.81 120 TRP A CA 1
ATOM 895 C C . TRP A 1 120 ? -5.914 -1.408 -7.304 1.00 98.81 120 TRP A C 1
ATOM 897 O O . TRP A 1 120 ? -6.148 -0.625 -6.381 1.00 98.81 120 TRP A O 1
ATOM 907 N N . THR A 1 121 ? -6.323 -2.682 -7.266 1.00 98.69 121 THR A N 1
ATOM 908 C CA . THR A 1 121 ? -7.147 -3.217 -6.166 1.00 98.69 121 THR A CA 1
ATOM 909 C C . THR A 1 121 ? -6.470 -3.028 -4.804 1.00 98.69 121 THR A C 1
ATOM 911 O O . THR A 1 121 ? -7.130 -2.683 -3.823 1.00 98.69 121 THR A O 1
ATOM 914 N N . TYR A 1 122 ? -5.145 -3.175 -4.723 1.00 98.50 122 TYR A N 1
ATOM 915 C CA . TYR A 1 122 ? -4.414 -2.905 -3.486 1.00 98.50 122 TYR A CA 1
ATOM 916 C C . TYR A 1 122 ? -4.535 -1.457 -3.007 1.00 98.50 122 TYR A C 1
ATOM 918 O O . TYR A 1 122 ? -4.713 -1.225 -1.807 1.00 98.50 122 TYR A O 1
ATOM 926 N N . THR A 1 123 ? -4.488 -0.488 -3.925 1.00 98.69 123 THR A N 1
ATOM 927 C CA . THR A 1 123 ? -4.706 0.920 -3.563 1.00 98.69 123 THR A CA 1
ATOM 928 C C . THR A 1 123 ? -6.129 1.164 -3.080 1.00 98.69 123 THR A C 1
ATOM 930 O O . THR A 1 123 ? -6.311 1.873 -2.090 1.00 98.69 123 THR A O 1
ATOM 933 N N . VAL A 1 124 ? -7.121 0.515 -3.698 1.00 98.62 124 VAL A N 1
ATOM 934 C CA . VAL A 1 124 ? -8.529 0.588 -3.286 1.00 98.62 124 VAL A CA 1
ATOM 935 C C . VAL A 1 124 ? -8.721 0.042 -1.874 1.00 98.62 124 VAL A C 1
ATOM 937 O O . VAL A 1 124 ? -9.447 0.635 -1.085 1.00 98.62 124 VAL A O 1
ATOM 940 N N . PHE A 1 125 ? -8.048 -1.050 -1.512 1.00 98.56 125 PHE A N 1
ATOM 941 C CA . PHE A 1 125 ? -8.169 -1.613 -0.168 1.00 98.56 125 PHE A CA 1
ATOM 942 C C . PHE A 1 125 ? -7.455 -0.801 0.905 1.00 98.56 125 PHE A C 1
ATOM 944 O O . PHE A 1 125 ? -7.835 -0.931 2.063 1.00 98.56 125 PHE A O 1
ATOM 951 N N . ALA A 1 126 ? -6.447 0.010 0.568 1.00 98.19 126 ALA A N 1
ATOM 952 C CA . ALA A 1 126 ? -5.724 0.862 1.517 1.00 98.19 126 ALA A CA 1
ATOM 953 C C . ALA A 1 126 ? -5.321 0.120 2.810 1.00 98.19 126 ALA A C 1
ATOM 955 O O . ALA A 1 126 ? -5.617 0.559 3.922 1.00 98.19 126 ALA A O 1
ATOM 956 N N . VAL A 1 127 ? -4.682 -1.047 2.662 1.00 94.56 127 VAL A N 1
ATOM 957 C CA . VAL A 1 127 ? -4.611 -2.100 3.696 1.00 94.56 127 VAL A CA 1
ATOM 958 C C . VAL A 1 127 ? -4.120 -1.603 5.060 1.00 94.56 127 VAL A C 1
ATOM 960 O O . VAL A 1 127 ? -4.651 -2.018 6.085 1.00 94.56 127 VAL A O 1
ATOM 963 N N . ASN A 1 128 ? -3.156 -0.679 5.115 1.00 94.88 128 ASN A N 1
ATOM 964 C CA . ASN A 1 128 ? -2.663 -0.166 6.401 1.00 94.88 128 ASN A CA 1
ATOM 965 C C . ASN A 1 128 ? -3.648 0.771 7.129 1.00 94.88 128 ASN A C 1
ATOM 967 O O . ASN A 1 128 ? -3.539 0.931 8.343 1.00 94.88 128 ASN A O 1
ATOM 971 N N . GLN A 1 129 ? -4.595 1.385 6.418 1.00 96.50 129 GLN A N 1
ATOM 972 C CA . GLN A 1 129 ? -5.664 2.195 7.010 1.00 96.50 129 GLN A CA 1
ATOM 973 C C . GLN A 1 129 ? -6.921 1.359 7.271 1.00 96.50 129 GLN A C 1
ATOM 975 O O . GLN A 1 129 ? -7.576 1.552 8.289 1.00 96.50 129 GLN A O 1
ATOM 980 N N . SER A 1 130 ? -7.222 0.389 6.405 1.00 97.81 130 SER A N 1
ATOM 981 C CA . SER A 1 130 ? -8.453 -0.405 6.468 1.00 97.81 130 SER A CA 1
ATOM 982 C C . SER A 1 130 ? -8.346 -1.713 7.258 1.00 97.81 130 SER A C 1
ATOM 984 O O . SER A 1 130 ? -9.368 -2.338 7.550 1.00 97.81 130 SER A O 1
ATOM 986 N N . ALA A 1 131 ? -7.135 -2.138 7.640 1.00 97.31 131 ALA A N 1
ATOM 987 C CA . ALA A 1 131 ? -6.884 -3.406 8.330 1.00 97.31 131 ALA A CA 1
ATOM 988 C C . ALA A 1 131 ? -7.810 -3.642 9.536 1.00 97.31 131 ALA A C 1
ATOM 990 O O . ALA A 1 131 ? -8.288 -4.759 9.736 1.00 97.31 131 ALA A O 1
ATOM 991 N N . PHE A 1 132 ? -8.115 -2.597 10.310 1.00 97.62 132 PHE A N 1
ATOM 992 C CA . PHE A 1 132 ? -8.987 -2.694 11.485 1.00 97.62 132 PHE A CA 1
ATOM 993 C C . PHE A 1 132 ? -10.471 -2.891 11.149 1.00 97.62 132 PHE A C 1
ATOM 995 O O . PHE A 1 132 ? -11.184 -3.521 11.929 1.00 97.62 132 PHE A O 1
ATOM 1002 N N . ALA A 1 133 ? -10.930 -2.413 9.990 1.00 98.00 133 ALA A N 1
ATOM 1003 C CA . ALA A 1 133 ? -12.264 -2.716 9.472 1.00 98.00 133 ALA A CA 1
ATOM 1004 C C . ALA A 1 133 ? -12.319 -4.124 8.861 1.00 98.00 133 ALA A C 1
ATOM 1006 O O . ALA A 1 133 ? -13.270 -4.871 9.090 1.00 98.00 133 ALA A O 1
ATOM 1007 N N . CYS A 1 134 ? -11.270 -4.504 8.128 1.00 98.38 134 CYS A N 1
ATOM 1008 C CA . CYS A 1 134 ? -11.146 -5.806 7.474 1.00 98.38 134 CYS A CA 1
ATOM 1009 C C . CYS A 1 134 ? -11.050 -6.969 8.478 1.00 98.38 134 CYS A C 1
ATOM 1011 O O . CYS A 1 134 ? -11.608 -8.048 8.259 1.00 98.38 134 CYS A O 1
ATOM 1013 N N . ASN A 1 135 ? -10.336 -6.766 9.589 1.00 97.81 135 ASN A N 1
ATOM 1014 C CA . ASN A 1 135 ? -10.130 -7.779 10.616 1.00 97.81 135 ASN A CA 1
ATOM 1015 C C . ASN A 1 135 ? -10.044 -7.167 12.032 1.00 97.81 135 ASN A C 1
ATOM 1017 O O . ASN A 1 135 ? -8.949 -6.988 12.571 1.00 97.81 135 ASN A O 1
ATOM 1021 N N . PRO A 1 136 ? -11.185 -6.931 12.704 1.00 96.56 136 PRO A N 1
ATOM 1022 C CA . PRO A 1 136 ? -11.225 -6.446 14.084 1.00 96.56 136 PRO A CA 1
ATOM 1023 C C . PRO A 1 136 ? -10.505 -7.353 15.096 1.00 96.56 136 PRO A C 1
ATOM 1025 O O . PRO A 1 136 ? -10.118 -6.888 16.166 1.00 96.56 136 PRO A O 1
ATOM 1028 N N . LYS A 1 137 ? -10.254 -8.634 14.772 1.00 96.12 137 LYS A N 1
ATOM 1029 C CA . LYS A 1 137 ? -9.485 -9.539 15.649 1.00 96.12 137 LYS A CA 1
ATOM 1030 C C . LYS A 1 137 ? -8.026 -9.108 15.817 1.00 96.12 137 LYS A C 1
ATOM 1032 O O . LYS A 1 137 ? -7.368 -9.598 16.731 1.00 96.12 137 LYS A O 1
ATOM 1037 N N . LEU A 1 138 ? -7.517 -8.182 14.996 1.00 95.62 138 LEU A N 1
ATOM 1038 C CA . LEU A 1 138 ? -6.196 -7.576 15.194 1.00 95.62 138 LEU A CA 1
ATOM 1039 C C . LEU A 1 138 ? -6.057 -6.920 16.576 1.00 95.62 138 LEU A C 1
ATOM 1041 O O . LEU A 1 138 ? -4.955 -6.889 17.118 1.00 95.62 138 LEU A O 1
ATOM 1045 N N . PHE A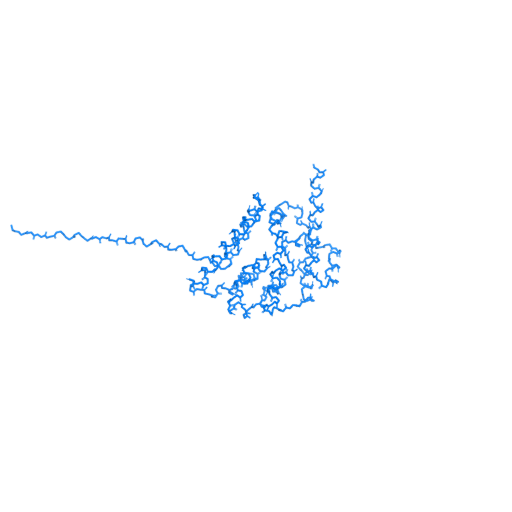 1 139 ? -7.153 -6.456 17.1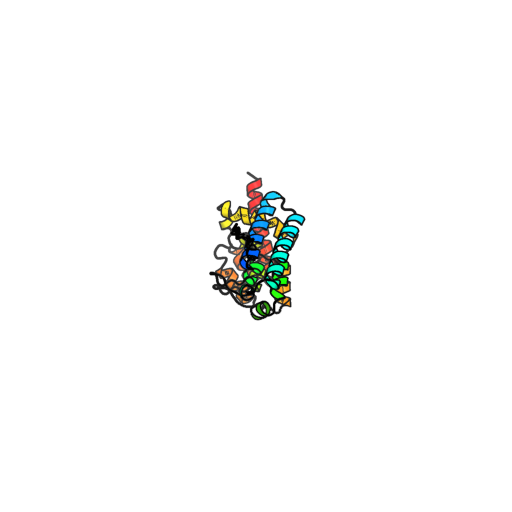83 1.00 95.94 139 PHE A N 1
ATOM 1046 C CA . PHE A 1 139 ? -7.135 -5.869 18.525 1.00 95.94 139 PHE A CA 1
ATOM 1047 C C . PHE A 1 139 ? -6.919 -6.890 19.651 1.00 95.94 139 PHE A C 1
ATOM 1049 O O . PHE A 1 139 ? -6.546 -6.501 20.755 1.00 95.94 139 PHE A O 1
ATOM 1056 N N . ASN A 1 140 ? -7.057 -8.194 19.380 1.00 94.81 140 ASN A N 1
ATOM 1057 C CA . ASN A 1 140 ? -6.877 -9.248 20.385 1.00 94.81 140 ASN A CA 1
ATOM 1058 C C . ASN A 1 140 ? -5.412 -9.435 20.812 1.00 94.81 140 ASN A C 1
ATOM 1060 O O . ASN A 1 140 ? -5.141 -10.157 21.768 1.00 94.81 140 ASN A O 1
ATOM 1064 N N . SER A 1 141 ? -4.456 -8.836 20.094 1.00 93.44 141 SER A N 1
ATOM 1065 C CA . SER A 1 141 ? -3.038 -8.937 20.423 1.00 93.44 141 SER A CA 1
ATOM 1066 C C . SER A 1 141 ? -2.286 -7.646 20.098 1.00 93.44 141 SER A C 1
ATOM 1068 O O . SER A 1 141 ? -2.317 -7.201 18.947 1.00 93.44 141 SER A O 1
ATOM 1070 N N . PRO A 1 142 ? -1.521 -7.074 21.050 1.00 90.94 142 PRO A N 1
ATOM 1071 C CA . PRO A 1 142 ? -0.703 -5.890 20.795 1.00 90.94 142 PRO A CA 1
ATOM 1072 C C . PRO A 1 142 ? 0.326 -6.103 19.684 1.00 90.94 142 PRO A C 1
ATOM 1074 O O . PRO A 1 142 ? 0.643 -5.163 18.960 1.00 90.94 142 PRO A O 1
ATOM 1077 N N . PHE A 1 143 ? 0.800 -7.329 19.460 1.00 89.44 143 PHE A N 1
ATOM 1078 C CA . PHE A 1 143 ? 1.731 -7.620 18.365 1.00 89.44 143 PHE A CA 1
ATOM 1079 C C . PHE A 1 143 ? 1.089 -7.479 16.977 1.00 89.44 143 PHE A C 1
ATOM 1081 O O . PHE A 1 143 ? 1.798 -7.226 16.006 1.00 89.44 143 PHE A O 1
ATOM 1088 N N . SER A 1 144 ? -0.238 -7.605 16.885 1.00 90.44 144 SER A N 1
ATOM 1089 C CA . SER A 1 144 ? -0.979 -7.541 15.620 1.00 90.44 144 SER A CA 1
ATOM 1090 C C . SER A 1 144 ? -1.327 -6.108 15.214 1.00 90.44 144 SER A C 1
ATOM 1092 O O . SER A 1 144 ? -1.213 -5.764 14.041 1.00 90.44 144 SER A O 1
ATOM 1094 N N . TRP A 1 145 ? -1.707 -5.247 16.165 1.00 93.62 145 TRP A N 1
ATOM 1095 C CA . TRP A 1 145 ? -2.122 -3.874 15.853 1.00 93.62 145 TRP A CA 1
ATOM 1096 C C . TRP A 1 145 ? -1.032 -2.819 16.073 1.00 93.62 145 TRP A C 1
ATOM 1098 O O . TRP A 1 145 ? -1.030 -1.814 15.367 1.00 93.62 145 TRP A O 1
ATOM 1108 N N . SER A 1 146 ? -0.082 -3.019 16.998 1.00 92.25 146 SER A N 1
ATOM 1109 C CA . SER A 1 146 ? 0.867 -1.957 17.389 1.00 92.25 146 SER A CA 1
ATOM 1110 C C . SER A 1 146 ? 1.761 -1.479 16.249 1.00 92.25 146 SER A C 1
ATOM 1112 O O . SER A 1 146 ? 2.085 -0.299 16.182 1.00 92.25 146 SER A O 1
ATOM 1114 N N . SER A 1 147 ? 2.156 -2.366 15.332 1.00 90.44 147 SER A N 1
ATOM 1115 C CA . SER A 1 147 ? 2.988 -1.975 14.187 1.00 90.44 147 SER A CA 1
ATOM 1116 C C . SER A 1 147 ? 2.190 -1.216 13.125 1.00 90.44 147 SER A C 1
ATOM 1118 O O . SER A 1 147 ? 2.712 -0.254 12.566 1.00 90.44 147 SER A O 1
ATOM 1120 N N . LEU A 1 148 ? 0.928 -1.601 12.897 1.00 93.12 148 LEU A N 1
ATOM 1121 C CA . LEU A 1 148 ? 0.008 -0.865 12.024 1.00 93.12 148 LEU A CA 1
ATOM 1122 C C . LEU A 1 148 ? -0.266 0.527 12.602 1.00 93.12 148 LEU A C 1
ATOM 1124 O O . LEU A 1 148 ? -0.076 1.527 11.911 1.00 93.12 148 LEU A O 1
ATOM 1128 N N . TYR A 1 149 ? -0.591 0.588 13.897 1.00 95.38 149 TYR A N 1
ATOM 1129 C CA . TYR A 1 149 ? -0.781 1.834 14.633 1.00 95.38 149 TYR A CA 1
ATOM 1130 C C . TYR A 1 149 ? 0.466 2.718 14.605 1.00 95.38 149 TYR A C 1
ATOM 1132 O O . TYR A 1 149 ? 0.368 3.905 14.319 1.00 95.38 149 TYR A O 1
ATOM 1140 N N . ALA A 1 150 ? 1.654 2.147 14.814 1.00 95.75 150 ALA A N 1
ATOM 1141 C CA . ALA A 1 150 ? 2.895 2.907 14.749 1.00 95.75 150 ALA A CA 1
ATOM 1142 C C . ALA A 1 150 ? 3.092 3.568 13.381 1.00 95.75 150 ALA A C 1
ATOM 1144 O O . ALA A 1 150 ? 3.484 4.723 13.317 1.00 95.75 150 ALA A O 1
ATOM 1145 N N . SER A 1 151 ? 2.794 2.875 12.280 1.00 95.12 151 SER A N 1
ATOM 1146 C CA . SER A 1 151 ? 2.881 3.473 10.942 1.00 95.12 151 SER A CA 1
ATOM 1147 C C . SER A 1 151 ? 1.721 4.408 10.589 1.00 95.12 151 SER A C 1
ATOM 1149 O O . SER A 1 151 ? 1.797 5.097 9.577 1.00 95.12 151 SER A O 1
ATOM 1151 N N . HIS A 1 152 ? 0.660 4.464 11.396 1.00 95.69 152 HIS A N 1
ATOM 1152 C CA . HIS A 1 152 ? -0.558 5.217 11.094 1.00 95.69 152 HIS A CA 1
ATOM 1153 C C . HIS A 1 152 ? -0.320 6.708 10.768 1.00 95.69 152 HIS A C 1
ATOM 1155 O O . HIS A 1 152 ? -0.880 7.166 9.768 1.00 95.69 152 HIS A O 1
ATOM 1161 N N . PRO A 1 153 ? 0.565 7.449 11.477 1.00 97.06 153 PRO A N 1
ATOM 1162 C CA . PRO A 1 153 ? 0.871 8.845 11.151 1.00 97.06 153 PRO A CA 1
ATOM 1163 C C . PRO A 1 153 ? 1.398 9.063 9.727 1.00 97.06 153 PRO A C 1
ATOM 1165 O O . PRO A 1 153 ? 1.174 10.123 9.150 1.00 97.06 153 PRO A O 1
ATOM 1168 N N . TYR A 1 154 ? 2.069 8.074 9.123 1.00 97.31 154 TYR A N 1
ATOM 1169 C CA . TYR A 1 154 ? 2.514 8.182 7.731 1.00 97.31 154 TYR A CA 1
ATOM 1170 C C . TYR A 1 154 ? 1.331 8.365 6.777 1.00 97.31 154 TYR A C 1
ATOM 1172 O O . TYR A 1 154 ? 1.383 9.214 5.885 1.00 97.31 154 TYR A O 1
ATOM 1180 N N . TYR A 1 155 ? 0.268 7.585 6.988 1.00 96.19 155 TYR A N 1
ATOM 1181 C CA . TYR A 1 155 ? -0.892 7.531 6.105 1.00 96.19 155 TYR A CA 1
ATOM 1182 C C . TYR A 1 155 ? -1.847 8.701 6.332 1.00 96.19 155 TYR A C 1
ATOM 1184 O O . TYR A 1 155 ? -2.336 9.280 5.365 1.00 96.19 155 TYR A O 1
ATOM 1192 N N . THR A 1 156 ? -2.079 9.091 7.586 1.00 94.06 156 THR A N 1
ATOM 1193 C CA . THR A 1 156 ? -3.005 10.188 7.912 1.00 94.06 156 THR A CA 1
ATOM 1194 C C . THR A 1 156 ? -2.454 11.570 7.576 1.00 94.06 156 THR A C 1
ATOM 1196 O O . THR A 1 156 ? -3.231 12.491 7.356 1.00 94.06 156 THR A O 1
ATOM 1199 N N . GLN A 1 157 ? -1.130 11.723 7.474 1.00 93.81 157 GLN A N 1
ATOM 1200 C CA . GLN A 1 157 ? -0.503 12.988 7.077 1.00 93.81 157 GLN A CA 1
ATOM 1201 C C . GLN A 1 157 ? -0.378 13.169 5.550 1.00 93.81 157 GLN A C 1
ATOM 1203 O O . GLN A 1 157 ? -0.023 14.261 5.115 1.00 93.81 157 GLN A O 1
ATOM 1208 N N . ARG A 1 158 ? -0.595 12.122 4.731 1.00 87.62 158 ARG A N 1
ATOM 1209 C CA . ARG A 1 158 ? -0.239 12.130 3.289 1.00 87.62 158 ARG A CA 1
ATOM 1210 C C . ARG A 1 158 ? -1.267 11.538 2.325 1.00 87.62 158 ARG A C 1
ATOM 1212 O O . ARG A 1 158 ? -1.062 11.644 1.124 1.00 87.62 158 ARG A O 1
ATOM 1219 N N . SER A 1 159 ? -2.324 10.885 2.810 1.00 92.00 159 SER A N 1
ATOM 1220 C CA . SER A 1 159 ? -3.318 10.177 1.976 1.00 92.00 159 SER A CA 1
ATOM 1221 C C . SER A 1 159 ? -2.711 9.343 0.827 1.00 92.00 159 SER A C 1
ATOM 1223 O O . SER A 1 159 ? -3.178 9.415 -0.313 1.00 92.00 159 SER A O 1
ATOM 1225 N N . PRO A 1 160 ? -1.662 8.537 1.079 1.00 95.44 160 PRO A N 1
ATOM 1226 C CA . PRO A 1 160 ? -0.765 8.091 0.015 1.00 95.44 160 PRO A CA 1
ATOM 1227 C C . PRO A 1 160 ? -1.399 7.004 -0.886 1.00 95.44 160 PRO A C 1
ATOM 1229 O O . PRO A 1 160 ? -1.047 6.878 -2.057 1.00 95.44 160 PRO A O 1
ATOM 1232 N N . TYR A 1 161 ? -2.420 6.283 -0.400 1.00 98.19 161 TYR A N 1
ATOM 1233 C CA . TYR A 1 161 ? -3.213 5.362 -1.227 1.00 98.19 161 TYR A CA 1
ATOM 1234 C C . TYR A 1 161 ? -4.106 6.069 -2.248 1.00 98.19 161 TYR A C 1
ATOM 1236 O O . TYR A 1 161 ? -4.289 5.545 -3.344 1.00 98.19 161 TYR A O 1
ATOM 1244 N N . VAL A 1 162 ? -4.666 7.234 -1.909 1.00 98.00 162 VAL A N 1
ATOM 1245 C CA . VAL A 1 162 ? -5.515 8.005 -2.833 1.00 98.00 162 VAL A CA 1
ATOM 1246 C C . VAL A 1 162 ? -4.667 8.501 -4.000 1.00 98.00 162 VAL A C 1
ATOM 1248 O O . VAL A 1 162 ? -5.051 8.365 -5.159 1.00 98.00 162 VAL A O 1
ATOM 1251 N N . GLU A 1 163 ? -3.467 9.000 -3.697 1.00 98.31 163 GLU A N 1
ATOM 1252 C CA . GLU A 1 163 ? -2.504 9.416 -4.714 1.00 98.31 163 GLU A CA 1
ATOM 1253 C C . GLU A 1 163 ? -2.052 8.228 -5.579 1.00 98.31 163 GLU A C 1
ATOM 1255 O O . GLU A 1 163 ? -2.118 8.304 -6.803 1.00 98.31 163 GLU A O 1
ATOM 1260 N N . ALA A 1 164 ? -1.663 7.103 -4.965 1.00 98.62 164 ALA A N 1
ATOM 1261 C CA . ALA A 1 164 ? -1.252 5.902 -5.697 1.00 98.62 164 ALA A CA 1
ATOM 1262 C C . ALA A 1 164 ? -2.367 5.340 -6.599 1.00 98.62 164 ALA A C 1
ATOM 1264 O O . ALA A 1 164 ? -2.090 4.935 -7.728 1.00 98.62 164 ALA A O 1
ATOM 1265 N N . ARG A 1 165 ? -3.621 5.342 -6.125 1.00 98.62 165 ARG A N 1
ATOM 1266 C CA . ARG A 1 165 ? -4.794 4.944 -6.914 1.00 98.62 165 ARG A CA 1
ATOM 1267 C C . ARG A 1 165 ? -4.934 5.824 -8.148 1.00 98.62 165 ARG A C 1
ATOM 1269 O O . ARG A 1 165 ? -4.997 5.300 -9.255 1.00 98.62 165 ARG A O 1
ATOM 1276 N N . LYS A 1 166 ? -4.916 7.146 -7.955 1.00 98.62 166 LYS A N 1
ATOM 1277 C CA . LYS A 1 166 ? -5.018 8.123 -9.043 1.00 98.62 166 LYS A CA 1
ATOM 1278 C C . LYS A 1 166 ? -3.917 7.919 -10.087 1.00 98.62 166 LYS A C 1
ATOM 1280 O O . LYS A 1 166 ? -4.215 7.879 -11.272 1.00 98.62 166 LYS A O 1
ATOM 1285 N N . ILE A 1 167 ? -2.670 7.733 -9.651 1.00 98.81 167 ILE A N 1
ATOM 1286 C CA . ILE A 1 167 ? -1.533 7.479 -10.550 1.00 98.81 167 ILE A CA 1
ATOM 1287 C C . ILE A 1 167 ? -1.764 6.220 -11.402 1.00 98.81 167 ILE A C 1
ATOM 1289 O O . ILE A 1 167 ? -1.488 6.232 -12.600 1.00 98.81 167 ILE A O 1
ATOM 1293 N N . LEU A 1 168 ? -2.267 5.134 -10.807 1.00 98.81 168 LEU A N 1
ATOM 1294 C CA . LEU A 1 168 ? -2.558 3.895 -11.537 1.00 98.81 168 LEU A CA 1
ATOM 1295 C C . LEU A 1 168 ? -3.713 4.069 -12.530 1.00 98.81 168 LEU A C 1
ATOM 1297 O O . LEU A 1 168 ? -3.615 3.605 -13.662 1.00 98.81 168 LEU A O 1
ATOM 1301 N N . GLU A 1 169 ? -4.781 4.760 -12.133 1.00 98.62 169 GLU A N 1
ATOM 1302 C CA . GLU A 1 169 ? -5.918 5.069 -13.011 1.00 98.62 169 GLU A CA 1
ATOM 1303 C C . GLU A 1 169 ? -5.479 5.928 -14.208 1.00 98.62 169 GLU A C 1
ATOM 1305 O O . GLU A 1 169 ? -5.800 5.607 -15.351 1.00 98.62 169 GLU A O 1
ATOM 1310 N N . GLU A 1 170 ? -4.662 6.959 -13.975 1.00 98.62 170 GLU A N 1
ATOM 1311 C CA . GLU A 1 170 ? -4.072 7.798 -15.030 1.00 98.62 170 GLU A CA 1
ATOM 1312 C C . GLU A 1 170 ? -3.108 7.019 -15.939 1.00 98.62 170 GLU A C 1
ATOM 1314 O O . GLU A 1 170 ? -2.966 7.343 -17.119 1.00 98.62 170 GLU A O 1
ATOM 1319 N N . ALA A 1 171 ? -2.470 5.970 -15.418 1.00 98.44 171 ALA A N 1
ATOM 1320 C CA . ALA A 1 171 ? -1.633 5.058 -16.192 1.00 98.44 171 ALA A CA 1
ATOM 1321 C C . ALA A 1 171 ? -2.434 4.010 -16.991 1.00 98.44 171 ALA A C 1
ATOM 1323 O O . ALA A 1 171 ? -1.827 3.241 -17.738 1.00 98.44 171 ALA A O 1
ATOM 1324 N N . GLY A 1 172 ? -3.767 3.991 -16.874 1.00 98.38 172 GLY A N 1
ATOM 1325 C CA . GLY A 1 172 ? -4.646 3.077 -17.606 1.00 98.38 172 GLY A CA 1
ATOM 1326 C C . GLY A 1 172 ? -4.924 1.755 -16.890 1.00 98.38 172 GLY A C 1
ATOM 1327 O O . GLY A 1 172 ? -5.170 0.748 -17.554 1.00 98.38 172 GLY A O 1
ATOM 1328 N N . ALA A 1 173 ? -4.866 1.729 -15.555 1.00 98.44 173 ALA A N 1
ATOM 1329 C CA . ALA A 1 173 ? -5.248 0.548 -14.786 1.00 98.44 173 ALA A CA 1
ATOM 1330 C C . ALA A 1 173 ? -6.717 0.180 -14.990 1.00 98.44 173 ALA A C 1
ATOM 1332 O O . ALA A 1 173 ? -7.592 1.042 -15.062 1.00 98.44 173 ALA A O 1
ATOM 1333 N N . GLU A 1 174 ? -6.985 -1.122 -15.045 1.00 98.12 174 GLU A N 1
ATOM 1334 C CA . GLU A 1 174 ? -8.348 -1.644 -15.040 1.00 98.12 174 GLU A CA 1
ATOM 1335 C C . GLU A 1 174 ? -9.004 -1.390 -13.674 1.00 98.12 174 GLU A C 1
ATOM 1337 O O . GLU A 1 174 ? -8.462 -1.759 -12.630 1.00 98.12 174 GLU A O 1
ATOM 1342 N N . THR A 1 175 ? -10.191 -0.776 -13.684 1.00 96.88 175 THR A N 1
ATOM 1343 C CA . THR A 1 175 ? -10.900 -0.287 -12.487 1.00 96.88 175 THR A CA 1
ATOM 1344 C C . THR A 1 175 ? -12.170 -1.084 -12.173 1.00 96.88 175 THR A C 1
ATOM 1346 O O . THR A 1 175 ? -13.251 -0.533 -11.954 1.00 96.88 175 THR A O 1
ATOM 1349 N N . ASP A 1 176 ? -12.060 -2.412 -12.153 1.00 96.25 176 ASP A N 1
ATOM 1350 C CA . ASP A 1 176 ? -13.195 -3.305 -11.891 1.00 96.25 176 ASP A CA 1
ATOM 1351 C C . ASP A 1 176 ? -13.617 -3.276 -10.406 1.00 96.25 176 ASP A C 1
ATOM 1353 O O . ASP A 1 176 ? -13.087 -3.998 -9.552 1.00 96.25 176 ASP A O 1
ATOM 1357 N N . LEU A 1 177 ? -14.582 -2.406 -10.093 1.00 96.50 177 LEU A N 1
ATOM 1358 C CA . LEU A 1 177 ? -15.114 -2.235 -8.740 1.00 96.50 177 LEU A CA 1
ATOM 1359 C C . LEU A 1 177 ? -15.885 -3.460 -8.240 1.00 96.50 177 LEU A C 1
ATOM 1361 O O . LEU A 1 177 ? -15.793 -3.773 -7.054 1.00 96.50 177 LEU A O 1
ATOM 1365 N N . ASP A 1 178 ? -16.618 -4.169 -9.098 1.00 97.31 178 ASP A N 1
ATOM 1366 C CA . ASP A 1 178 ? -17.384 -5.349 -8.678 1.00 97.31 178 ASP A CA 1
ATOM 1367 C C . ASP A 1 178 ? -16.443 -6.496 -8.307 1.00 97.31 178 ASP A C 1
ATOM 1369 O O . ASP A 1 178 ? -16.614 -7.152 -7.271 1.00 97.31 178 ASP A O 1
ATOM 1373 N N . LYS A 1 179 ? -15.372 -6.684 -9.084 1.00 97.00 179 LYS A N 1
ATOM 1374 C CA . LYS A 1 179 ? -14.282 -7.592 -8.724 1.00 97.00 179 LYS A CA 1
ATOM 1375 C C . LYS A 1 179 ? -13.614 -7.170 -7.419 1.00 97.00 179 LYS A C 1
ATOM 1377 O O . LYS A 1 179 ? -13.432 -8.023 -6.550 1.00 97.00 179 LYS A O 1
ATOM 1382 N N . ALA A 1 180 ? -13.317 -5.883 -7.230 1.00 97.81 180 ALA A N 1
ATOM 1383 C CA . ALA A 1 180 ? -12.732 -5.388 -5.982 1.00 97.81 180 ALA A CA 1
ATOM 1384 C C . ALA A 1 180 ? -13.643 -5.650 -4.767 1.00 97.81 180 ALA A C 1
ATOM 1386 O O . ALA A 1 180 ? -13.156 -6.100 -3.728 1.00 97.81 180 ALA A O 1
ATOM 1387 N N . LYS A 1 181 ? -14.965 -5.461 -4.891 1.00 98.06 181 LYS A N 1
ATOM 1388 C CA . LYS A 1 181 ? -15.939 -5.815 -3.839 1.00 98.06 181 LYS A CA 1
ATOM 1389 C C . LYS A 1 181 ? -15.882 -7.300 -3.514 1.00 98.06 181 LYS A C 1
ATOM 1391 O O . LYS A 1 181 ? -15.745 -7.662 -2.348 1.00 98.06 181 LYS A O 1
ATOM 1396 N N . ASN A 1 182 ? -15.943 -8.163 -4.525 1.00 97.31 182 ASN A N 1
ATOM 1397 C CA . ASN A 1 182 ? -15.892 -9.613 -4.333 1.00 97.31 182 ASN A CA 1
ATOM 1398 C C . ASN A 1 182 ? -14.588 -10.052 -3.653 1.00 97.31 182 ASN A C 1
ATOM 1400 O O . ASN A 1 182 ? -14.609 -10.855 -2.719 1.00 97.31 182 ASN A O 1
ATOM 1404 N N . GLN A 1 183 ? -13.459 -9.473 -4.063 1.00 97.56 183 GLN A N 1
ATOM 1405 C CA . GLN A 1 183 ? -12.154 -9.728 -3.458 1.00 97.56 183 GLN A CA 1
ATOM 1406 C C . GLN A 1 183 ? -12.084 -9.247 -2.009 1.00 97.56 183 GLN A C 1
ATOM 1408 O O . GLN A 1 183 ? -11.603 -9.988 -1.155 1.00 97.56 183 GLN A O 1
ATOM 1413 N N . TRP A 1 184 ? -12.622 -8.065 -1.695 1.00 98.19 184 TRP A N 1
ATOM 1414 C CA . TRP A 1 184 ? -12.719 -7.599 -0.312 1.00 98.19 184 TRP A CA 1
ATOM 1415 C C . TRP A 1 184 ? -13.495 -8.597 0.550 1.00 98.19 184 TRP A C 1
ATOM 1417 O O . TRP A 1 184 ? -13.037 -8.966 1.629 1.00 98.19 184 TRP A O 1
ATOM 1427 N N . GLN A 1 185 ? -14.644 -9.086 0.072 1.00 97.50 185 GLN A N 1
ATOM 1428 C CA . GLN A 1 185 ? -15.443 -10.067 0.814 1.00 97.50 185 GLN A CA 1
ATOM 1429 C C . GLN A 1 185 ? -14.700 -11.391 1.032 1.00 97.50 185 GLN A C 1
ATOM 1431 O O . GLN A 1 185 ? -14.847 -12.002 2.091 1.00 97.50 185 GLN A O 1
ATOM 1436 N N . ALA A 1 186 ? -13.892 -11.819 0.059 1.00 97.00 186 ALA A N 1
ATOM 1437 C CA . ALA A 1 186 ? -13.083 -13.030 0.158 1.00 97.00 186 ALA A CA 1
ATOM 1438 C C . ALA A 1 186 ? -11.878 -12.874 1.104 1.00 97.00 186 ALA A C 1
ATOM 1440 O O . ALA A 1 186 ? -11.528 -13.817 1.808 1.00 97.00 186 ALA A O 1
ATOM 1441 N N . ILE A 1 187 ? -11.252 -11.695 1.140 1.00 96.75 187 ILE A N 1
ATOM 1442 C CA . ILE A 1 187 ? -10.053 -11.419 1.949 1.00 96.75 187 ILE A CA 1
ATOM 1443 C C . ILE A 1 187 ? -10.432 -11.070 3.393 1.00 96.75 187 ILE A C 1
ATOM 1445 O O . ILE A 1 187 ? -9.867 -11.602 4.351 1.00 96.75 187 ILE A O 1
ATOM 1449 N N . CYS A 1 188 ? -11.420 -10.198 3.575 1.00 97.75 188 CYS A N 1
ATOM 1450 C CA . CYS A 1 188 ? -11.825 -9.656 4.869 1.00 97.75 188 CYS A CA 1
ATOM 1451 C C . CYS A 1 188 ? -12.889 -10.524 5.545 1.00 97.75 188 CYS A C 1
ATOM 1453 O O . CYS A 1 188 ? -13.962 -10.058 5.924 1.00 97.75 188 CYS A O 1
ATOM 1455 N N . VAL A 1 189 ? -12.596 -11.812 5.734 1.00 97.44 189 VAL A N 1
ATOM 1456 C CA . VAL A 1 189 ? -13.547 -12.789 6.304 1.00 97.44 189 VAL A CA 1
ATOM 1457 C C . VAL A 1 189 ? -13.939 -12.507 7.758 1.00 97.44 189 VAL A C 1
ATOM 1459 O O . VAL A 1 189 ? -14.942 -13.025 8.240 1.00 97.44 189 VAL A O 1
ATOM 1462 N N . ASN A 1 190 ? -13.145 -11.702 8.470 1.00 97.69 190 ASN A N 1
ATOM 1463 C CA . ASN A 1 190 ? -13.368 -11.362 9.875 1.00 97.69 190 ASN A CA 1
ATOM 1464 C C . ASN A 1 190 ? -14.026 -9.988 10.075 1.00 97.69 190 ASN A C 1
ATOM 1466 O O . ASN A 1 190 ? -14.212 -9.591 11.224 1.00 97.69 190 ASN A O 1
ATOM 1470 N N . GLN A 1 191 ? -14.356 -9.261 9.003 1.00 98.19 191 GLN A N 1
ATOM 1471 C CA . GLN A 1 191 ? -15.009 -7.953 9.089 1.00 98.19 191 GLN A CA 1
ATOM 1472 C C . GLN A 1 191 ? -16.385 -8.043 9.770 1.00 98.19 191 GLN A C 1
ATOM 1474 O O . GLN A 1 191 ? -17.006 -9.107 9.829 1.00 98.19 191 GLN A O 1
ATOM 1479 N N . THR A 1 192 ? -16.895 -6.916 10.269 1.00 98.12 192 THR A N 1
ATOM 1480 C CA . THR A 1 192 ? -18.244 -6.874 10.852 1.00 98.12 192 THR A CA 1
ATOM 1481 C C . THR A 1 192 ? -19.322 -6.985 9.768 1.00 98.12 192 THR A C 1
ATOM 1483 O O . THR A 1 192 ? -19.087 -6.673 8.600 1.00 98.12 192 THR A O 1
ATOM 1486 N N . ALA A 1 193 ? -20.537 -7.391 10.152 1.00 98.12 193 ALA A N 1
ATOM 1487 C CA . ALA A 1 193 ? -21.675 -7.439 9.229 1.00 98.12 193 ALA A CA 1
ATOM 1488 C C . ALA A 1 193 ? -21.991 -6.062 8.607 1.00 98.12 193 ALA A C 1
ATOM 1490 O O . ALA A 1 193 ? -22.393 -5.988 7.445 1.00 98.12 193 ALA A O 1
ATOM 1491 N N . ASP A 1 194 ? -21.761 -4.981 9.357 1.00 97.81 194 ASP A N 1
ATOM 1492 C CA . ASP A 1 194 ? -21.975 -3.612 8.887 1.00 97.81 194 ASP A CA 1
ATOM 1493 C C . ASP A 1 194 ? -20.952 -3.200 7.830 1.00 97.81 194 ASP A C 1
ATOM 1495 O O . ASP A 1 194 ? -21.354 -2.743 6.764 1.00 97.81 194 ASP A O 1
ATOM 1499 N N . VAL A 1 195 ? -19.655 -3.445 8.063 1.00 98.31 195 VAL A N 1
ATOM 1500 C CA . VAL A 1 195 ? -18.602 -3.178 7.063 1.00 98.31 195 VAL A CA 1
ATOM 1501 C C . VAL A 1 195 ? -18.838 -4.021 5.810 1.00 98.31 195 VAL A C 1
ATOM 1503 O O . VAL A 1 195 ? -18.774 -3.503 4.696 1.00 98.31 195 VAL A O 1
ATOM 1506 N N . LYS A 1 196 ? -19.203 -5.298 5.979 1.00 98.31 196 LYS A N 1
ATOM 1507 C CA . LYS A 1 196 ? -19.528 -6.201 4.868 1.00 98.31 196 LYS A CA 1
ATOM 1508 C C . LYS A 1 196 ? -20.622 -5.635 3.966 1.00 98.31 196 LYS A C 1
ATOM 1510 O O . LYS A 1 196 ? -20.446 -5.609 2.748 1.00 98.31 196 LYS A O 1
ATOM 1515 N N . ARG A 1 197 ? -21.733 -5.196 4.558 1.00 98.25 197 ARG A N 1
ATOM 1516 C CA . ARG A 1 197 ? -22.868 -4.599 3.843 1.00 98.25 197 ARG A CA 1
ATOM 1517 C C . ARG A 1 197 ? -22.490 -3.267 3.202 1.00 98.25 197 ARG A C 1
ATOM 1519 O O . ARG A 1 197 ? -22.739 -3.086 2.015 1.00 98.25 197 ARG A O 1
ATOM 1526 N N . ALA A 1 198 ? -21.814 -2.394 3.948 1.00 98.25 198 ALA A N 1
ATOM 1527 C CA . ALA A 1 198 ? -21.384 -1.096 3.447 1.00 98.25 198 ALA A CA 1
ATOM 1528 C C . ALA A 1 198 ? -20.476 -1.232 2.213 1.00 98.25 198 ALA A C 1
ATOM 1530 O O . ALA A 1 198 ? -20.685 -0.536 1.227 1.00 98.25 198 ALA A O 1
ATOM 1531 N N . VAL A 1 199 ? -19.520 -2.172 2.213 1.00 98.25 199 VAL A N 1
ATOM 1532 C CA . VAL A 1 199 ? -18.636 -2.393 1.053 1.00 98.25 199 VAL A CA 1
ATOM 1533 C C . VAL A 1 199 ? -19.394 -2.935 -0.161 1.00 98.25 199 VAL A C 1
ATOM 1535 O O . VAL A 1 199 ? -19.088 -2.546 -1.287 1.00 98.25 199 VAL A O 1
ATOM 1538 N N . ALA A 1 200 ? -20.396 -3.797 0.034 1.00 97.38 200 ALA A N 1
ATOM 1539 C CA . ALA A 1 200 ? -21.217 -4.292 -1.075 1.00 97.38 200 ALA A CA 1
ATOM 1540 C C . ALA A 1 200 ? -21.971 -3.149 -1.788 1.00 97.38 200 ALA A C 1
ATOM 1542 O O . ALA A 1 200 ? -22.056 -3.121 -3.019 1.00 97.38 200 ALA A O 1
ATOM 1543 N N . GLU A 1 201 ? -22.448 -2.171 -1.019 1.00 97.00 201 GLU A N 1
ATOM 1544 C CA . GLU A 1 201 ? -23.228 -1.022 -1.498 1.00 97.00 201 GLU A CA 1
ATOM 1545 C C . GLU A 1 201 ? -22.354 0.176 -1.921 1.00 97.00 201 GLU A C 1
ATOM 1547 O O . GLU A 1 201 ? -22.842 1.099 -2.570 1.00 97.00 201 GLU A O 1
ATOM 1552 N N . ALA A 1 202 ? -21.055 0.165 -1.603 1.00 97.44 202 ALA A N 1
ATOM 1553 C CA . ALA A 1 202 ? -20.158 1.295 -1.823 1.00 97.44 202 ALA A CA 1
ATOM 1554 C C . ALA A 1 202 ? -19.974 1.647 -3.308 1.00 97.44 202 ALA A C 1
ATOM 1556 O O . ALA A 1 202 ? -19.734 0.777 -4.150 1.00 97.44 202 ALA A O 1
ATOM 1557 N N . THR A 1 203 ? -19.995 2.945 -3.612 1.00 96.12 203 THR A N 1
ATOM 1558 C CA . THR A 1 203 ? -19.538 3.504 -4.897 1.00 96.12 203 THR A CA 1
ATOM 1559 C C . THR A 1 203 ? -18.064 3.905 -4.858 1.00 96.12 203 THR A C 1
ATOM 1561 O O . THR A 1 203 ? -17.411 3.935 -5.895 1.00 96.12 203 THR A O 1
ATOM 1564 N N . ASP A 1 204 ? -17.528 4.170 -3.664 1.00 96.44 204 ASP A N 1
ATOM 1565 C CA . ASP A 1 204 ? -16.100 4.357 -3.420 1.00 96.44 204 ASP A CA 1
ATOM 1566 C C . ASP A 1 204 ? -15.662 3.493 -2.236 1.00 96.44 204 ASP A C 1
ATOM 1568 O O . ASP A 1 204 ? -15.842 3.842 -1.067 1.00 96.44 204 ASP A O 1
ATOM 1572 N N . ILE A 1 205 ? -15.110 2.324 -2.559 1.00 97.62 205 ILE A N 1
ATOM 1573 C CA . ILE A 1 205 ? -14.645 1.363 -1.559 1.00 97.62 205 ILE A CA 1
ATOM 1574 C C . ILE A 1 205 ? -13.489 1.965 -0.758 1.00 97.62 205 ILE A C 1
ATOM 1576 O O . ILE A 1 205 ? -13.455 1.787 0.453 1.00 97.62 205 ILE A O 1
ATOM 1580 N N . GLN A 1 206 ? -12.574 2.700 -1.403 1.00 98.25 206 GLN A N 1
ATOM 1581 C CA . GLN A 1 206 ? -11.356 3.201 -0.764 1.00 98.25 206 GLN A CA 1
ATOM 1582 C C . GLN A 1 206 ? -11.678 4.192 0.349 1.00 98.25 206 GLN A C 1
ATOM 1584 O O . GLN A 1 206 ? -11.207 4.026 1.474 1.00 98.25 206 GLN A O 1
ATOM 1589 N N . MET A 1 207 ? -12.512 5.189 0.050 1.00 97.56 207 MET A N 1
ATOM 1590 C CA . MET A 1 207 ? -12.961 6.161 1.045 1.00 97.56 207 MET A CA 1
ATOM 1591 C C . MET A 1 207 ? -13.659 5.456 2.214 1.00 97.56 207 MET A C 1
ATOM 1593 O O . MET A 1 207 ? -13.270 5.646 3.366 1.00 97.56 207 MET A O 1
ATOM 1597 N N . LEU A 1 208 ? -14.616 4.569 1.915 1.00 98.44 208 LEU A N 1
ATOM 1598 C CA . LEU A 1 208 ? -15.367 3.837 2.934 1.00 98.44 208 LEU A CA 1
ATOM 1599 C C . LEU A 1 208 ? -14.453 3.028 3.866 1.00 98.44 208 LEU A C 1
ATOM 1601 O O . LEU A 1 208 ? -14.583 3.111 5.086 1.00 98.44 208 LEU A O 1
ATOM 1605 N N . VAL A 1 209 ? -13.544 2.217 3.319 1.00 98.38 209 VAL A N 1
ATOM 1606 C CA . VAL A 1 209 ? -12.742 1.297 4.143 1.00 98.38 209 VAL A CA 1
ATOM 1607 C C . VAL A 1 209 ? -11.650 2.018 4.934 1.00 98.38 209 VAL A C 1
ATOM 1609 O O . VAL A 1 209 ? -11.277 1.542 6.008 1.00 98.38 209 VAL A O 1
ATOM 1612 N N . ILE A 1 210 ? -11.169 3.171 4.453 1.00 97.94 210 ILE A N 1
ATOM 1613 C CA . ILE A 1 210 ? -10.293 4.064 5.225 1.00 97.94 210 ILE A CA 1
ATOM 1614 C C . ILE A 1 210 ? -11.056 4.632 6.425 1.00 97.94 210 ILE A C 1
ATOM 1616 O O . ILE A 1 210 ? -10.560 4.550 7.550 1.00 97.94 210 ILE A O 1
ATOM 1620 N N . GLU A 1 211 ? -12.266 5.156 6.213 1.00 97.75 211 GLU A N 1
ATOM 1621 C CA . GLU A 1 211 ? -13.094 5.709 7.290 1.00 97.75 211 GLU A CA 1
ATOM 1622 C C . GLU A 1 211 ? -13.478 4.655 8.329 1.00 97.75 211 GLU A C 1
ATOM 1624 O O . GLU A 1 211 ? -13.367 4.894 9.531 1.00 97.75 211 GLU A O 1
ATOM 1629 N N . GLU A 1 212 ? -13.920 3.474 7.897 1.00 98.31 212 GLU A N 1
ATOM 1630 C CA . GLU A 1 212 ? -14.284 2.398 8.821 1.00 98.31 212 GLU A CA 1
ATOM 1631 C C . GLU A 1 212 ? -13.075 1.881 9.606 1.00 98.31 212 GLU A C 1
ATOM 1633 O O . GLU A 1 212 ? -13.198 1.545 10.790 1.00 98.3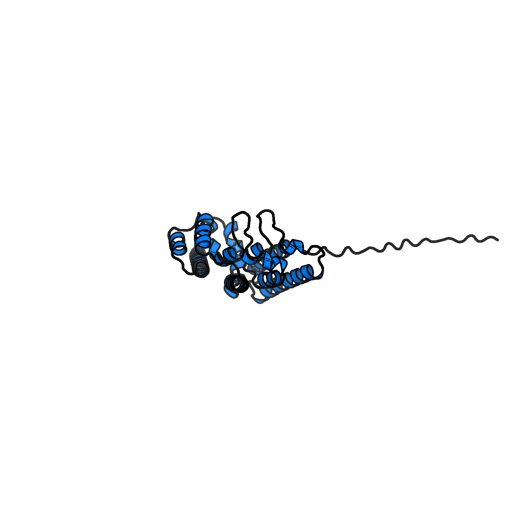1 212 GLU A O 1
ATOM 1638 N N . GLY A 1 213 ? -11.895 1.855 8.980 1.00 97.88 213 GLY A N 1
ATOM 1639 C CA . GLY A 1 213 ? -10.645 1.495 9.640 1.00 97.88 213 GLY A CA 1
ATOM 1640 C C . GLY A 1 213 ? -10.245 2.498 10.722 1.00 97.88 213 GLY A C 1
ATOM 1641 O O . GLY A 1 213 ? -9.937 2.094 11.847 1.00 97.88 213 GLY A O 1
ATOM 1642 N N . ASP A 1 214 ? -10.325 3.796 10.421 1.00 96.50 214 ASP A N 1
ATOM 1643 C CA . ASP A 1 214 ? -10.061 4.878 11.377 1.00 96.50 214 ASP A CA 1
ATOM 1644 C C . ASP A 1 214 ? -11.070 4.867 12.535 1.00 96.50 214 ASP A C 1
ATOM 1646 O O . ASP A 1 214 ? -10.680 4.832 13.703 1.00 96.50 214 ASP A O 1
ATOM 1650 N N . LYS A 1 215 ? -12.373 4.743 12.243 1.00 97.19 215 LYS A N 1
ATOM 1651 C CA . LYS A 1 215 ? -13.418 4.597 13.272 1.00 97.19 215 LYS A CA 1
ATOM 1652 C C . LYS A 1 215 ? -13.154 3.395 14.183 1.00 97.19 215 LYS A C 1
ATOM 1654 O O . LYS A 1 215 ? -13.335 3.491 15.399 1.00 97.19 215 LYS A O 1
ATOM 1659 N N . ALA A 1 216 ? -12.755 2.250 13.624 1.00 97.38 216 ALA A N 1
ATOM 1660 C CA . ALA A 1 216 ? -12.440 1.054 14.404 1.00 97.38 216 ALA A CA 1
ATOM 1661 C C . ALA A 1 216 ? -11.231 1.276 15.324 1.00 97.38 216 ALA A C 1
ATOM 1663 O O . ALA A 1 216 ? -11.306 0.950 16.512 1.00 97.38 216 ALA A O 1
ATOM 1664 N N . LEU A 1 217 ? -10.159 1.876 14.803 1.00 96.25 217 LEU A N 1
ATOM 1665 C CA . LEU A 1 217 ? -8.968 2.206 15.579 1.00 96.25 217 LEU A CA 1
ATOM 1666 C C . LEU A 1 217 ? -9.272 3.214 16.692 1.00 96.25 217 LEU A C 1
ATOM 1668 O O . LEU A 1 217 ? -8.924 2.966 17.843 1.00 96.25 217 LEU A O 1
ATOM 1672 N N . GLN A 1 218 ? -9.959 4.314 16.387 1.00 95.75 218 GLN A N 1
ATOM 1673 C CA . GLN A 1 218 ? -10.318 5.342 17.368 1.00 95.75 218 GLN A CA 1
ATOM 1674 C C . GLN A 1 218 ? -11.170 4.776 18.503 1.00 95.75 218 GLN A C 1
ATOM 1676 O O . GLN A 1 218 ? -10.890 5.036 19.674 1.00 95.75 218 GLN A O 1
ATOM 1681 N N . ARG A 1 219 ? -12.179 3.951 18.185 1.00 95.69 219 ARG A N 1
ATOM 1682 C CA . ARG A 1 219 ? -12.978 3.256 19.208 1.00 95.69 219 ARG A CA 1
ATOM 1683 C C . ARG A 1 219 ? -12.091 2.433 20.133 1.00 95.69 219 ARG A C 1
ATOM 1685 O O . ARG A 1 219 ? -12.233 2.550 21.346 1.00 95.69 219 ARG A O 1
ATOM 1692 N N . PHE A 1 220 ? -11.170 1.648 19.578 1.00 95.69 220 PHE A N 1
ATOM 1693 C CA . PHE A 1 220 ? -10.243 0.843 20.367 1.00 95.69 220 PHE A CA 1
ATOM 1694 C C . PHE A 1 220 ? -9.314 1.709 21.235 1.00 95.69 220 PHE A C 1
ATOM 1696 O O . PHE A 1 220 ? -9.244 1.498 22.445 1.00 95.69 220 PHE A O 1
ATOM 1703 N N . MET A 1 221 ? -8.675 2.741 20.680 1.00 94.31 221 MET A N 1
ATOM 1704 C CA . MET A 1 221 ? -7.783 3.626 21.446 1.00 94.31 221 MET A CA 1
ATOM 1705 C C . MET A 1 221 ? -8.515 4.343 22.589 1.00 94.31 221 MET A C 1
ATOM 1707 O O . MET A 1 221 ? -7.985 4.437 23.695 1.00 94.31 221 MET A O 1
ATOM 1711 N N . ASN A 1 222 ? -9.769 4.752 22.376 1.00 94.69 222 ASN A N 1
ATOM 1712 C CA . ASN A 1 222 ? -10.607 5.343 23.421 1.00 94.69 222 ASN A CA 1
ATOM 1713 C C . ASN A 1 222 ? -10.938 4.360 24.556 1.00 94.69 222 ASN A C 1
ATOM 1715 O O . ASN A 1 222 ? -11.190 4.797 25.677 1.00 94.69 222 ASN A O 1
ATOM 1719 N N . THR A 1 223 ? -10.964 3.045 24.297 1.00 93.31 223 THR A N 1
ATOM 1720 C CA . THR A 1 223 ? -11.107 2.049 25.375 1.00 93.31 223 THR A CA 1
ATOM 1721 C C . THR A 1 223 ? -9.835 1.930 26.207 1.00 93.31 223 THR A C 1
ATOM 1723 O O . THR A 1 223 ? -9.932 1.836 27.424 1.00 93.31 223 THR A O 1
ATOM 1726 N N . LEU A 1 224 ? -8.656 2.023 25.581 1.00 89.50 224 LEU A N 1
ATOM 1727 C CA . LEU A 1 224 ? -7.372 1.969 26.286 1.00 89.50 224 LEU A CA 1
ATOM 1728 C C . LEU A 1 224 ? -7.114 3.201 27.160 1.00 89.50 224 LEU A C 1
ATOM 1730 O O . LEU A 1 224 ? -6.428 3.085 28.160 1.00 89.50 224 LEU A O 1
ATOM 1734 N N . GLN A 1 225 ? -7.649 4.370 26.799 1.00 83.88 225 GLN A N 1
ATOM 1735 C CA . GLN A 1 225 ? -7.483 5.610 27.574 1.00 83.88 225 GLN A CA 1
ATOM 1736 C C . GLN A 1 225 ? -8.384 5.698 28.815 1.00 83.88 225 GLN A C 1
ATOM 1738 O O . GLN A 1 225 ? -8.165 6.547 29.675 1.00 83.88 225 GLN A O 1
ATOM 1743 N N . LYS A 1 226 ? -9.437 4.876 28.885 1.00 80.31 226 LYS A N 1
ATOM 1744 C CA . LYS A 1 226 ? -10.397 4.857 30.003 1.00 80.31 226 LYS A CA 1
ATOM 1745 C C . LYS A 1 226 ? -9.978 3.918 31.142 1.00 80.31 226 LYS A C 1
ATOM 1747 O O . LYS A 1 226 ? -10.682 3.861 32.150 1.00 80.31 226 LYS A O 1
ATOM 1752 N N . HIS A 1 227 ? -8.879 3.191 30.970 1.00 56.44 227 HIS A N 1
ATOM 1753 C CA . HIS A 1 227 ? -8.319 2.220 3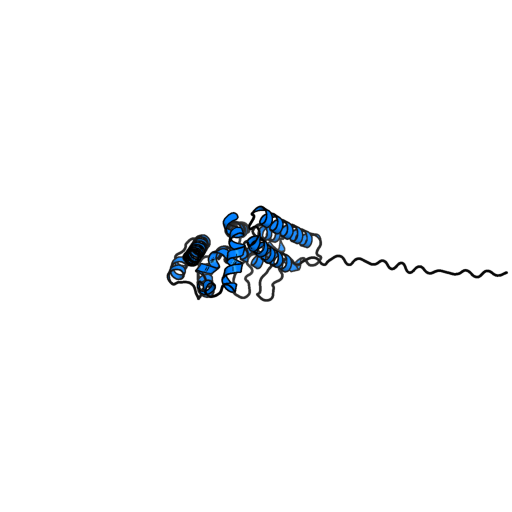1.906 1.00 56.44 227 HIS A CA 1
ATOM 1754 C C . HIS A 1 227 ? -6.866 2.576 32.218 1.00 56.44 227 HIS A C 1
ATOM 1756 O O . HIS A 1 227 ? -6.428 2.219 33.332 1.00 56.44 227 HIS A O 1
#

Radius of gyration: 23.29 Å; chains: 1; bounding box: 106×31×52 Å

Organism: NCBI:txid28181

Sequence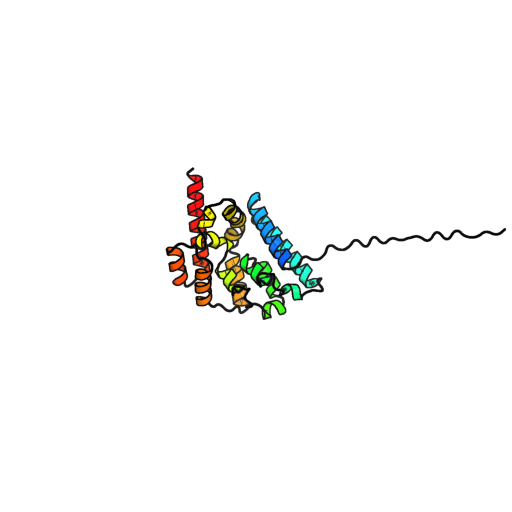 (227 aa):
MVLGLILIGGLSGEVQASAKPLKTPHQIIGQLRLRITAIGKTTASANDFDVATNAALDDLKLFIRASDDLEALTRKDDWGKTPLNHAAYMGFSKIVTELLAQPSVKISLNEPDDVGVTPWTYTVFAVNQSAFACNPKLFNSPFSWSSLYASHPYYTQRSPYVEARKILEEAGAETDLDKAKNQWQAICVNQTADVKRAVAEATDIQMLVIEEGDKALQRFMNTLQKH

InterPro domains:
  IPR036770 Ankyrin repeat-containing domain superfamily [G3DSA:1.25.40.20] (43-199)
  IPR036770 Ankyrin repeat-containing domain superfamily [SSF48403] (74-126)

pLDDT: mean 92.4, std 15.15, range [37.59, 98.88]

Secondary structure (DSSP, 8-state):
------------------PPPPPPHHHHHHHHHHHHHHHHHTT--HHHHHHHHHHHHHHHHHHHHH-S-GGGGT---TTS--HHHHHHHTT-HHHHHHHHTSHHHHHTTT---TTS--HHHHHHHTHHHHHHHH-GGGGG-HHHHHHHHHHHHHHHTT-HHHHHHHHHHHTT----HHHHHHHHHHH-TTS-HHHHHHHHH-S-HHHHHHHHHHHHHHHHHHHHTT-